Protein 4XT6 (pdb70)

Sequence (237 aa):
PLRLLSSVHYLTGELPQLYDYPDDGTWLRANFISSSLDGGATVTSGAMAGPGDRFVFNLLRELADVIVVGVGTVRVRMGVVQRQHRQARGQSEVPQLAIVTRSGRLDRDMAVFTRTEMAPLVLTTTAVADDTRQRLAGLAEVIACSGDDPGTVDEAVLVSQLAARGLRRILTEGGPTLLGTFVERRDVLDELCLTIAPYVVGGLARRIVTGPGQVLTRMRCAHVLTDDSGYLYTRYVKT

Radius of gyration: 18.13 Å; Cα contacts (8 Å, |Δi|>4): 454; chains: 1; bounding box: 51×46×39 Å

Organism: Mycobacterium tuberculosis (strain ATCC 25618 / H37Rv) (NCBI:txid83332)

Foldseek 3Di:
DDDDDDDDDDQDVNVCVLVDDDPDFFAEEEEAEAEPVFFRDCVNVVLDDPVNVVVVLSLQLRFQEEEEEVVVQCWDDDPVSQVVQVVVPHHSGHAYEYEDLQLPDACPGPVQPPDPDAHEYEYFQVCQVVSCVRCPPRYHYHHQDDPDRNGHDVVSVQVVCVVVVRRGYYYHDQQAVVQVCVLVVVHFKYWYKHGHDDDDDPGDGSHDDDGDDDWDWAWSDWDADPRGITTTMTGGD

Structure (mmCIF, N/CA/C/O backbone):
data_4XT6
#
_entry.id   4XT6
#
_cell.length_a   70.428
_cell.length_b   96.016
_cell.length_c   76.107
_cell.angle_alpha   90.000
_cell.angle_beta   90.000
_cell.angle_gamma   90.000
#
_symmetry.space_group_name_H-M   'C 2 2 21'
#
loop_
_entity.id
_entity.type
_entity.pdbx_description
1 polymer Rv2671
2 non-polymer 'NADP NICOTINAMIDE-ADENINE-DINUCLEOTIDE PHOSPHATE'
3 non-polymer (6S)-2-amino-6-methyl-5,6,7,8-tetrahydropteridin-4(3H)-one
4 water water
#
loop_
_atom_site.group_PDB
_atom_site.id
_atom_site.type_symbol
_atom_site.label_atom_id
_atom_site.label_alt_id
_atom_site.label_comp_id
_atom_site.label_asym_id
_atom_site.label_entity_id
_atom_site.label_seq_id
_atom_site.pdbx_PDB_ins_code
_atom_site.Cartn_x
_atom_site.Cartn_y
_atom_site.Cartn_z
_atom_site.occupancy
_atom_site.B_iso_or_equiv
_atom_site.auth_seq_id
_atom_site.auth_comp_id
_atom_site.auth_asym_id
_atom_site.auth_atom_id
_atom_site.pdbx_PDB_model_num
ATOM 1 N N . PRO A 1 13 ? 49.242 45.913 12.151 1.00 43.87 13 PRO A N 1
ATOM 2 C CA . PRO A 1 13 ? 48.505 44.844 11.469 1.00 49.08 13 PRO A CA 1
ATOM 3 C C . PRO A 1 13 ? 47.339 44.345 12.329 1.00 38.15 13 PRO A C 1
ATOM 4 O O . PRO A 1 13 ? 46.432 43.671 11.840 1.00 36.39 13 PRO A O 1
ATOM 8 N N . LEU A 1 14 ? 47.364 44.682 13.611 1.00 39.28 14 LEU A N 1
ATOM 9 C CA . LEU A 1 14 ? 46.291 44.265 14.506 1.00 31.87 14 LEU A CA 1
ATOM 10 C C . LEU A 1 14 ? 45.555 45.491 15.012 1.00 29.79 14 LEU A C 1
ATOM 11 O O . LEU A 1 14 ? 46.153 46.555 15.181 1.00 32.89 14 LEU A O 1
ATOM 16 N N . ARG A 1 15 ? 44.257 45.338 15.258 1.00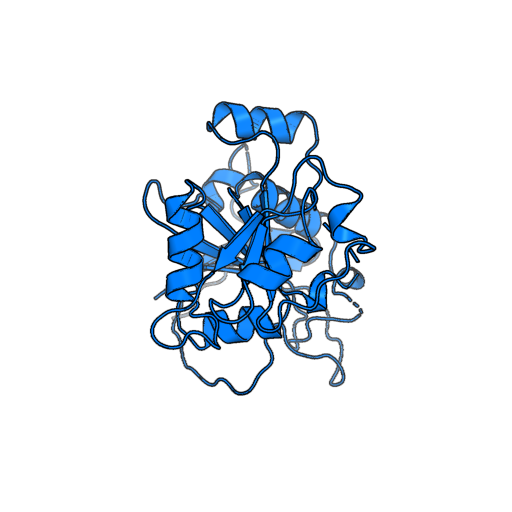 27.21 15 ARG A N 1
ATOM 17 C CA . ARG A 1 15 ? 43.452 46.403 15.821 1.00 29.58 15 ARG A CA 1
ATOM 18 C C . ARG A 1 15 ? 42.679 45.881 17.013 1.00 27.90 15 ARG A C 1
ATOM 19 O O . ARG A 1 15 ? 42.249 44.724 17.029 1.00 22.93 15 ARG A O 1
ATOM 27 N N . LEU A 1 16 ? 42.527 46.736 18.010 1.00 30.27 16 LEU A N 1
ATOM 28 C CA . LEU A 1 16 ? 41.778 46.403 19.212 1.00 28.03 16 LEU A CA 1
ATOM 29 C C . LEU A 1 16 ? 40.294 46.610 18.958 1.00 28.09 16 LEU A C 1
ATOM 30 O O . LEU A 1 16 ? 39.896 47.665 18.471 1.00 32.45 16 LEU A O 1
ATOM 35 N N . LEU A 1 17 ? 39.473 45.605 19.265 1.00 27.04 17 LEU A N 1
ATOM 36 C CA . LEU A 1 17 ? 38.025 45.781 19.234 1.00 27.40 17 LEU A CA 1
ATOM 37 C C . LEU A 1 17 ? 37.574 46.297 20.584 1.00 30.56 17 LEU A C 1
ATOM 38 O O . LEU A 1 17 ? 38.083 45.865 21.618 1.00 30.28 17 LEU A O 1
ATOM 43 N N . SER A 1 18 ? 36.616 47.214 20.591 1.00 27.01 18 SER A N 1
ATOM 44 C CA . SER A 1 18 ? 35.963 47.568 21.843 1.00 30.00 18 SER A CA 1
ATOM 45 C C . SER A 1 18 ? 34.528 48.003 21.601 1.00 33.54 18 SER A C 1
ATOM 46 O O . SER A 1 18 ? 34.118 48.177 20.450 1.00 27.67 18 SER A O 1
ATOM 49 N N . SER A 1 19 ? 33.771 48.145 22.688 1.00 35.70 19 SER A N 1
ATOM 50 C CA . SER A 1 19 ? 32.377 48.594 22.630 1.00 40.41 19 SER A CA 1
ATOM 51 C C . SER A 1 19 ? 32.275 50.022 22.115 1.00 46.61 19 SER A C 1
ATOM 52 O O . SER A 1 19 ? 32.897 50.936 22.658 1.00 50.18 19 SER A O 1
ATOM 55 N N . VAL A 1 20 ? 31.486 50.217 21.066 1.00 46.06 20 VAL A N 1
ATOM 56 C CA . VAL A 1 20 ? 31.419 51.519 20.413 1.00 47.83 20 VAL A CA 1
ATOM 57 C C . VAL A 1 20 ? 30.005 52.039 20.256 1.00 46.71 20 VAL A C 1
ATOM 58 O O . VAL A 1 20 ? 29.796 53.235 20.047 1.00 45.26 20 VAL A O 1
ATOM 62 N N . HIS A 1 21 ? 29.033 51.140 20.330 1.00 43.60 21 HIS A N 1
ATOM 63 C CA . HIS A 1 21 ? 27.654 51.535 20.108 1.00 38.19 21 HIS A CA 1
ATOM 64 C C . HIS A 1 21 ? 26.716 50.640 20.874 1.00 41.90 21 HIS A C 1
ATOM 65 O O . HIS A 1 21 ? 26.673 49.429 20.641 1.00 37.73 21 HIS A O 1
ATOM 72 N N . TYR A 1 22 ? 25.972 51.243 21.795 1.00 34.42 22 TYR A N 1
ATOM 73 C CA . TYR A 1 22 ? 24.885 50.546 22.469 1.00 40.51 22 TYR A CA 1
ATOM 74 C C . TYR A 1 22 ? 23.774 50.307 21.465 1.00 46.13 22 TYR A C 1
ATOM 75 O O . TYR A 1 22 ? 23.283 51.249 20.836 1.00 48.65 22 TYR A O 1
ATOM 84 N N . LEU A 1 23 ? 23.374 49.051 21.303 1.00 43.16 23 LEU A N 1
ATOM 85 C CA . LEU A 1 23 ? 22.420 48.737 20.252 1.00 40.99 23 LEU A CA 1
ATOM 86 C C . LEU A 1 23 ? 21.051 49.333 20.544 1.00 52.72 23 LEU A C 1
ATOM 87 O O . LEU A 1 23 ? 20.225 48.756 21.259 1.00 46.67 23 LEU A O 1
ATOM 92 N N . THR A 1 24 ? 20.899 50.543 20.007 1.00 50.81 24 THR A N 1
ATOM 93 C CA . THR A 1 24 ? 19.669 51.325 19.947 1.00 60.06 24 THR A CA 1
ATOM 94 C C . THR A 1 24 ? 18.386 50.495 19.996 1.00 56.37 24 THR A C 1
ATOM 95 O O . THR A 1 24 ? 17.551 50.573 19.097 1.00 50.83 24 THR A O 1
ATOM 99 N N . GLY A 1 26 ? 15.397 47.857 17.967 1.00 42.63 26 GLY A N 1
ATOM 100 C CA . GLY A 1 26 ? 15.426 48.678 16.768 1.00 44.22 26 GLY A CA 1
ATOM 101 C C . GLY A 1 26 ? 16.540 48.323 15.798 1.00 48.11 26 GLY A C 1
ATOM 102 O O . GLY A 1 26 ? 16.288 48.065 14.617 1.00 46.52 26 GLY A O 1
ATOM 103 N N . GLU A 1 27 ? 17.773 48.293 16.300 1.00 44.87 27 GLU A N 1
ATOM 104 C CA . GLU A 1 27 ? 18.952 48.122 15.452 1.00 41.11 27 GLU A CA 1
ATOM 105 C C . GLU A 1 27 ? 19.419 46.670 15.286 1.00 37.80 27 GLU A C 1
ATOM 106 O O . GLU A 1 27 ? 20.043 46.336 14.281 1.00 34.88 27 GLU A O 1
ATOM 108 N N . LEU A 1 28 ? 19.126 45.815 16.262 1.00 36.30 28 LEU A N 1
ATOM 109 C CA . LEU A 1 28 ? 19.548 44.405 16.194 1.00 38.31 28 LEU A CA 1
ATOM 110 C C . LEU A 1 28 ? 19.044 43.615 14.952 1.00 32.81 28 LEU A C 1
ATOM 111 O O . LEU A 1 28 ? 19.846 42.954 14.234 1.00 32.31 28 LEU A O 1
ATOM 116 N N . PRO A 1 29 ? 17.720 43.676 14.678 1.00 32.71 29 PRO A N 1
ATOM 117 C CA . PRO A 1 29 ? 17.233 42.953 13.498 1.00 32.50 29 PRO A CA 1
ATOM 118 C C . PRO A 1 29 ? 17.956 43.366 12.229 1.00 32.89 29 PRO A C 1
ATOM 119 O O . PRO A 1 29 ? 18.146 42.524 11.353 1.00 33.29 29 PRO A O 1
ATOM 123 N N . GLN A 1 30 ? 18.375 44.627 12.132 1.00 30.95 30 GLN A N 1
ATOM 124 C CA . GLN A 1 30 ? 19.126 45.072 10.961 1.00 31.12 30 GLN A CA 1
ATOM 125 C C . GLN A 1 30 ? 20.488 44.388 10.885 1.00 31.02 30 GLN A C 1
ATOM 126 O O . GLN A 1 30 ? 20.982 44.070 9.806 1.00 31.22 30 GLN A O 1
ATOM 132 N N . LEU A 1 31 ? 21.105 44.165 12.038 1.00 26.78 31 LEU A N 1
ATOM 133 C CA . LEU A 1 31 ? 22.397 43.489 12.054 1.00 23.51 31 LEU A CA 1
ATOM 134 C C . LEU A 1 31 ? 22.213 42.044 11.642 1.00 24.58 31 LEU A C 1
ATOM 135 O O . LEU A 1 31 ? 23.159 41.399 11.168 1.00 27.58 31 LEU A O 1
ATOM 140 N N . TYR A 1 32 ? 21.010 41.512 11.842 1.00 21.68 32 TYR A N 1
ATOM 141 C CA . TYR A 1 32 ? 20.783 40.124 11.418 1.00 19.10 32 TYR A CA 1
ATOM 142 C C . TYR A 1 32 ? 19.834 39.957 10.230 1.00 26.56 32 TYR A C 1
ATOM 143 O O . TYR A 1 32 ? 19.172 38.926 10.097 1.00 22.57 32 TYR A O 1
ATOM 152 N N . ASP A 1 33 ? 19.784 40.958 9.361 1.00 26.63 33 ASP A N 1
ATOM 153 C CA . ASP A 1 33 ? 18.872 40.915 8.221 1.00 34.12 33 ASP A CA 1
ATOM 154 C C . ASP A 1 33 ? 19.195 39.797 7.238 1.00 29.25 33 ASP A C 1
ATOM 155 O O . ASP A 1 33 ? 20.354 39.493 6.979 1.00 28.25 33 ASP A O 1
ATOM 160 N N . TYR A 1 34 ? 18.148 39.189 6.692 1.00 29.71 34 TYR A N 1
ATOM 161 C CA . TYR A 1 34 ? 18.293 38.256 5.592 1.00 24.31 34 TYR A CA 1
ATOM 162 C C . TYR A 1 34 ? 18.383 39.081 4.308 1.00 34.65 34 TYR A C 1
ATOM 163 O O . TYR A 1 34 ? 17.915 40.219 4.271 1.00 31.62 34 TYR A O 1
ATOM 172 N N . PRO A 1 35 ? 18.977 38.511 3.250 1.00 33.97 35 PRO A N 1
ATOM 173 C CA . PRO A 1 35 ? 19.012 39.225 1.967 1.00 35.66 35 PRO A CA 1
ATOM 174 C C . PRO A 1 35 ? 17.606 39.481 1.436 1.00 35.90 35 PRO A C 1
ATOM 175 O O . PRO A 1 35 ? 16.687 38.720 1.753 1.00 38.84 35 PRO A O 1
ATOM 179 N N . ASP A 1 36 ? 17.436 40.542 0.650 1.00 42.02 36 ASP A N 1
ATOM 180 C CA . ASP A 1 36 ? 16.104 40.942 0.198 1.00 44.72 36 ASP A CA 1
ATOM 181 C C . ASP A 1 36 ? 15.463 39.937 -0.751 1.00 44.97 36 ASP A C 1
ATOM 182 O O . ASP A 1 36 ? 14.241 39.836 -0.813 1.00 51.92 36 ASP A O 1
ATOM 187 N N . ASP A 1 37 ? 16.281 39.200 -1.493 1.00 46.12 37 ASP A N 1
ATOM 188 C CA . ASP A 1 37 ? 15.764 38.113 -2.318 1.00 51.16 37 ASP A CA 1
ATOM 189 C C . ASP A 1 37 ? 16.699 36.903 -2.345 1.00 44.42 37 ASP A C 1
ATOM 190 O O . ASP A 1 37 ? 17.884 37.003 -2.006 1.00 42.69 37 ASP A O 1
ATOM 195 N N . GLY A 1 38 ? 16.151 35.758 -2.737 1.00 41.13 38 GLY A N 1
ATOM 196 C CA . GLY A 1 38 ? 16.930 34.539 -2.849 1.00 37.73 38 GLY A CA 1
ATOM 197 C C . GLY A 1 38 ? 16.903 33.718 -1.576 1.00 34.34 38 GLY A C 1
ATOM 198 O O . GLY A 1 38 ? 16.496 34.203 -0.527 1.00 31.92 38 GLY A O 1
ATOM 199 N N . THR A 1 39 ? 17.343 32.471 -1.665 1.00 33.13 39 THR A N 1
ATOM 200 C CA . THR A 1 39 ? 17.367 31.609 -0.496 1.00 26.85 39 THR A CA 1
ATOM 201 C C . THR A 1 39 ? 18.575 31.935 0.350 1.00 24.98 39 THR A C 1
ATOM 202 O O . THR A 1 39 ? 19.614 32.344 -0.163 1.00 24.83 39 THR A O 1
ATOM 206 N N . TRP A 1 40 ? 18.444 31.742 1.653 1.00 21.82 40 TRP A N 1
ATOM 207 C CA . TRP A 1 40 ? 19.562 32.038 2.540 1.00 18.70 40 TRP A CA 1
ATOM 208 C C . TRP A 1 40 ? 19.454 31.097 3.720 1.00 22.91 40 TRP A C 1
ATOM 209 O O . TRP A 1 40 ? 18.425 31.090 4.401 1.00 21.24 40 TRP A O 1
ATOM 220 N N . LEU A 1 41 ? 20.492 30.289 3.936 1.00 20.91 41 LEU A N 1
ATOM 221 C CA . LEU A 1 41 ? 20.513 29.318 5.028 1.00 18.28 41 LEU A CA 1
ATOM 222 C C . LEU A 1 41 ? 21.450 29.819 6.116 1.00 18.01 41 LEU A C 1
ATOM 223 O O . LEU A 1 41 ? 22.656 29.864 5.915 1.00 17.13 41 LEU A O 1
ATOM 228 N N . ARG A 1 42 ? 20.874 30.197 7.253 1.00 20.61 42 ARG A N 1
ATOM 229 C CA . ARG A 1 42 ? 21.633 30.684 8.408 1.00 16.50 42 ARG A CA 1
ATOM 230 C C . ARG A 1 42 ? 21.613 29.623 9.504 1.00 18.75 42 ARG A C 1
ATOM 231 O O . ARG A 1 42 ? 20.582 28.999 9.770 1.00 17.13 42 ARG A O 1
ATOM 239 N N . ALA A 1 43 ? 22.749 29.432 10.161 1.00 15.01 43 ALA A N 1
ATOM 240 C CA . ALA A 1 43 ? 22.815 28.531 11.303 1.00 18.00 43 ALA A CA 1
ATOM 241 C C . ALA A 1 43 ? 23.018 29.388 12.534 1.00 16.51 43 ALA A C 1
ATOM 242 O O . ALA A 1 43 ? 23.667 30.432 12.451 1.00 15.74 43 ALA A O 1
ATOM 244 N N . ASN A 1 44 ? 22.460 28.952 13.660 1.00 15.92 44 ASN A N 1
ATOM 245 C CA . ASN A 1 44 ? 22.723 29.605 14.936 1.00 17.08 44 ASN A CA 1
ATOM 246 C C . ASN A 1 44 ? 23.126 28.559 15.956 1.00 20.92 44 ASN A C 1
ATOM 247 O O . ASN A 1 44 ? 22.364 27.633 16.238 1.00 20.37 44 ASN A O 1
ATOM 252 N N . PHE A 1 45 ? 24.339 28.689 16.486 1.00 16.98 45 PHE A N 1
ATOM 253 C CA . PHE A 1 45 ? 24.861 27.727 17.458 1.00 17.16 45 PHE A CA 1
ATOM 254 C C . PHE A 1 45 ? 25.584 28.439 18.583 1.00 17.58 45 PHE A C 1
ATOM 255 O O . PHE A 1 45 ? 25.887 29.626 18.472 1.00 16.51 45 PHE A O 1
ATOM 263 N N . ILE A 1 46 ? 25.866 27.705 19.656 1.00 15.48 46 ILE A N 1
ATOM 264 C CA . ILE A 1 46 ? 26.646 28.267 20.751 1.00 11.99 46 ILE A CA 1
ATOM 265 C C . ILE A 1 46 ? 27.740 27.272 21.090 1.00 16.32 46 ILE A C 1
ATOM 266 O O . ILE A 1 46 ? 27.548 26.056 20.992 1.00 15.85 46 ILE A O 1
ATOM 271 N N . SER A 1 47 ? 28.910 27.762 21.470 1.00 16.05 47 SER A N 1
ATOM 272 C CA A SER A 1 47 ? 29.950 26.837 21.875 0.55 16.46 47 SER A CA 1
ATOM 273 C CA B SER A 1 47 ? 30.030 26.887 21.773 0.45 16.51 47 SER A CA 1
ATOM 274 C C . SER A 1 47 ? 30.835 27.475 22.919 1.00 16.91 47 SER A C 1
ATOM 275 O O . SER A 1 47 ? 30.803 28.687 23.134 1.00 15.76 47 SER A O 1
ATOM 280 N N . SER A 1 48 ? 31.589 26.631 23.610 1.00 16.55 48 SER A N 1
ATOM 281 C CA . SER A 1 48 ? 32.492 27.129 24.624 1.00 15.82 48 SER A CA 1
ATOM 282 C C . SER A 1 48 ? 33.739 27.635 23.935 1.00 17.12 48 SER A C 1
ATOM 283 O O . SER A 1 48 ? 33.912 27.446 22.730 1.00 16.03 48 SER A O 1
ATOM 286 N N . LEU A 1 49 ? 34.623 28.249 24.709 1.00 14.51 49 LEU A N 1
ATOM 287 C CA . LEU A 1 49 ? 35.908 28.704 24.176 1.00 14.68 49 LEU A CA 1
ATOM 288 C C . LEU A 1 49 ? 36.716 27.540 23.643 1.00 16.27 49 LEU A C 1
ATOM 289 O O . LEU A 1 49 ? 37.401 27.662 22.615 1.00 20.14 49 LEU A O 1
ATOM 294 N N . ASP A 1 50 ? 36.641 26.402 24.329 1.00 14.59 50 ASP A N 1
ATOM 295 C CA . ASP A 1 50 ? 37.360 25.220 23.869 1.00 14.80 50 ASP A CA 1
ATOM 296 C C . ASP A 1 50 ? 36.562 24.345 22.900 1.00 19.93 50 ASP A C 1
ATOM 297 O O . ASP A 1 50 ? 36.870 23.168 22.687 1.00 17.53 50 ASP A O 1
ATOM 302 N N . GLY A 1 51 ? 35.563 24.954 22.271 1.00 16.52 51 GLY A N 1
ATOM 303 C CA . GLY A 1 51 ? 34.889 24.327 21.146 1.00 15.01 51 GLY A CA 1
ATOM 304 C C . GLY A 1 51 ? 33.842 23.272 21.480 1.00 18.66 51 GLY A C 1
ATOM 305 O O . GLY A 1 51 ? 33.446 22.505 20.607 1.00 17.91 51 GLY A O 1
ATOM 306 N N . GLY A 1 52 ? 33.377 23.241 22.720 1.00 16.61 52 GLY A N 1
ATOM 307 C CA . GLY A 1 52 ? 32.365 22.272 23.114 1.00 19.08 52 GLY A CA 1
ATOM 308 C C . GLY A 1 52 ? 30.965 22.840 22.964 1.00 18.16 52 GLY A C 1
ATOM 309 O O . GLY A 1 52 ? 30.709 23.988 23.335 1.00 17.93 52 GLY A O 1
ATOM 310 N N . ALA A 1 53 ? 30.057 22.027 22.431 1.00 19.65 53 ALA A N 1
ATOM 311 C CA . ALA A 1 53 ? 28.707 22.478 22.104 1.00 19.29 53 ALA A CA 1
ATOM 312 C C . ALA A 1 53 ? 27.706 22.161 23.187 1.00 29.00 53 ALA A C 1
ATOM 313 O O . ALA A 1 53 ? 26.606 22.723 23.198 1.00 30.06 53 ALA A O 1
ATOM 315 N N . THR A 1 54 ? 28.054 21.230 24.064 1.00 22.00 54 THR A N 1
ATOM 316 C CA . THR A 1 54 ? 27.086 20.771 25.057 1.00 35.95 54 THR A CA 1
ATOM 317 C C . THR A 1 54 ? 27.661 20.732 26.456 1.00 35.63 54 THR A C 1
ATOM 318 O O . THR A 1 54 ? 28.884 20.651 26.650 1.00 32.82 54 THR A O 1
ATOM 322 N N . VAL A 1 55 ? 26.754 20.796 27.427 1.00 34.79 55 VAL A N 1
ATOM 323 C CA . VAL A 1 55 ? 27.080 20.644 28.831 1.00 42.39 55 VAL A CA 1
ATOM 324 C C . VAL A 1 55 ? 26.050 19.712 29.469 1.00 48.70 55 VAL A C 1
ATOM 325 O O . VAL A 1 55 ? 26.012 18.517 29.167 1.00 48.39 55 VAL A O 1
ATOM 329 N N . THR A 1 58 ? 22.860 19.159 26.363 1.00 46.75 58 THR A N 1
ATOM 330 C CA . THR A 1 58 ? 22.340 20.411 25.814 1.00 48.72 58 THR A CA 1
ATOM 331 C C . THR A 1 58 ? 23.321 21.568 25.979 1.00 43.73 58 THR A C 1
ATOM 332 O O . THR A 1 58 ? 24.311 21.463 26.701 1.00 40.30 58 THR A O 1
ATOM 336 N N . SER A 1 59 ? 23.025 22.677 25.311 1.00 53.28 59 SER A N 1
ATOM 337 C CA . SER A 1 59 ? 23.896 23.845 25.319 1.00 48.81 59 SER A CA 1
ATOM 338 C C . SER A 1 59 ? 23.394 24.945 26.258 1.00 51.88 59 SER A C 1
ATOM 339 O O . SER A 1 59 ? 24.113 25.919 26.530 1.00 40.73 59 SER A O 1
ATOM 342 N N . GLY A 1 60 ? 22.163 24.769 26.748 1.00 42.39 60 GLY A N 1
ATOM 343 C CA . GLY A 1 60 ? 21.478 25.750 27.577 1.00 40.36 60 GLY A CA 1
ATOM 344 C C . GLY A 1 60 ? 22.243 26.274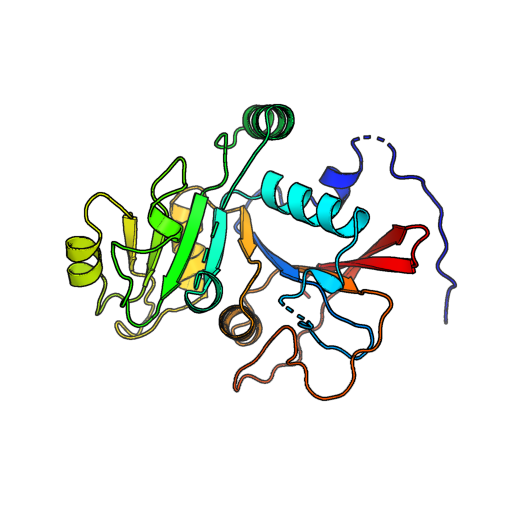 28.781 1.00 34.84 60 GLY A C 1
ATOM 345 O O . GLY A 1 60 ? 22.147 27.457 29.115 1.00 31.15 60 GLY A O 1
ATOM 346 N N . ALA A 1 61 ? 23.002 25.398 29.435 1.00 32.74 61 ALA A N 1
ATOM 347 C CA . ALA A 1 61 ? 23.807 25.787 30.588 1.00 32.18 61 ALA A CA 1
ATOM 348 C C . ALA A 1 61 ? 24.772 26.930 30.271 1.00 29.78 61 ALA A C 1
ATOM 349 O O . ALA A 1 61 ? 25.118 27.724 31.148 1.00 32.72 61 ALA A O 1
ATOM 351 N N . MET A 1 62 ? 25.209 27.014 29.018 1.00 29.30 62 MET A N 1
ATOM 352 C CA . MET A 1 62 ? 26.148 28.071 28.627 1.00 24.44 62 MET A CA 1
ATOM 353 C C . MET A 1 62 ? 25.427 29.334 28.154 1.00 26.84 62 MET A C 1
ATOM 354 O O . MET A 1 62 ? 26.053 30.373 27.953 1.00 28.61 62 MET A O 1
ATOM 359 N N . ALA A 1 63 ? 24.117 29.243 27.968 1.00 25.99 63 ALA A N 1
ATOM 360 C CA . ALA A 1 63 ? 23.355 30.343 27.379 1.00 27.43 63 ALA A CA 1
ATOM 361 C C . ALA A 1 63 ? 22.742 31.252 28.432 1.00 32.37 63 ALA A C 1
ATOM 362 O O . ALA A 1 63 ? 21.867 30.825 29.188 1.00 37.26 63 ALA A O 1
ATOM 364 N N . GLY A 1 64 ? 23.178 32.506 28.459 1.00 22.90 64 GLY A N 1
ATOM 365 C CA . GLY A 1 64 ? 22.579 33.500 29.338 1.00 24.97 64 GLY A CA 1
ATOM 366 C C . GLY A 1 64 ? 21.490 34.303 28.646 1.00 27.24 64 GLY A C 1
ATOM 367 O O . GLY A 1 64 ? 21.046 33.945 27.546 1.00 23.14 64 GLY A O 1
ATOM 368 N N . PRO A 1 65 ? 21.036 35.391 29.295 1.00 25.08 65 PRO A N 1
ATOM 369 C CA . PRO A 1 65 ? 19.967 36.250 28.770 1.00 25.68 65 PRO A CA 1
ATOM 370 C C . PRO A 1 65 ? 20.290 36.865 27.407 1.00 23.73 65 PRO A C 1
ATOM 371 O O . PRO A 1 65 ? 19.389 36.940 26.548 1.00 23.99 65 PRO A O 1
ATOM 375 N N . GLY A 1 66 ? 21.535 37.300 27.203 1.00 22.95 66 GLY A N 1
ATOM 376 C CA . GLY A 1 66 ? 21.913 37.880 25.914 1.00 25.41 66 GLY A CA 1
ATOM 377 C C . GLY A 1 66 ? 21.750 36.905 24.760 1.00 19.90 66 GLY A C 1
ATOM 378 O O . GLY A 1 66 ? 21.207 37.239 23.670 1.00 21.22 66 GLY A O 1
ATOM 379 N N . ASP A 1 67 ? 22.221 35.680 24.989 1.00 18.90 67 ASP A N 1
ATOM 380 C CA . ASP A 1 67 ? 22.133 34.663 23.952 1.00 20.82 67 ASP A CA 1
ATOM 381 C C . ASP A 1 67 ? 20.695 34.273 23.710 1.00 19.43 67 ASP A C 1
ATOM 382 O O . ASP A 1 67 ? 20.307 34.027 22.574 1.00 20.20 67 ASP A O 1
ATOM 387 N N . ARG A 1 68 ? 19.890 34.213 24.766 1.00 18.00 68 ARG A N 1
ATOM 388 C CA . ARG A 1 68 ? 18.461 33.923 24.581 1.00 19.32 68 ARG A CA 1
ATOM 389 C C . ARG A 1 68 ? 17.811 34.999 23.732 1.00 20.48 68 ARG A C 1
ATOM 390 O O . ARG A 1 68 ? 16.943 34.720 22.882 1.00 22.46 68 ARG A O 1
ATOM 398 N N . PHE A 1 69 ? 18.236 36.235 23.945 1.00 19.60 69 PHE A N 1
ATOM 399 C CA . PHE A 1 69 ? 17.681 37.348 23.173 1.00 22.90 69 PHE A CA 1
ATOM 400 C C . PHE A 1 69 ? 18.004 37.230 21.679 1.00 21.87 69 PHE A C 1
ATOM 401 O O . PHE A 1 69 ? 17.115 37.361 20.785 1.00 19.69 69 PHE A O 1
ATOM 409 N N . VAL A 1 70 ? 19.276 36.978 21.394 1.00 16.55 70 VAL A N 1
ATOM 410 C CA . VAL A 1 70 ? 19.653 36.760 19.991 1.00 20.25 70 VAL A CA 1
ATOM 411 C C . VAL A 1 70 ? 18.944 35.540 19.363 1.00 17.98 70 VAL A C 1
ATOM 412 O O . VAL A 1 70 ? 18.445 35.603 18.237 1.00 17.11 70 VAL A O 1
ATOM 416 N N . PHE A 1 71 ? 18.896 34.442 20.110 1.00 16.67 71 PHE A N 1
ATOM 417 C CA . PHE A 1 71 ? 18.281 33.192 19.669 1.00 20.38 71 PHE A CA 1
ATOM 418 C C . PHE A 1 71 ? 16.816 33.442 19.253 1.00 19.57 71 PHE A C 1
ATOM 419 O O . PHE A 1 71 ? 16.347 33.052 18.149 1.00 17.91 71 PHE A O 1
ATOM 427 N N . ASN A 1 72 ? 16.094 34.125 20.133 1.00 20.15 72 ASN A N 1
ATOM 428 C CA . ASN A 1 72 ? 14.682 34.421 19.856 1.00 20.62 72 ASN A CA 1
ATOM 429 C C . ASN A 1 72 ? 14.519 35.374 18.683 1.00 19.34 72 ASN A C 1
ATOM 430 O O . ASN A 1 72 ? 13.593 35.226 17.872 1.00 19.40 72 ASN A O 1
ATOM 435 N N . LEU A 1 73 ? 15.421 36.345 18.568 1.00 18.39 73 LEU A N 1
ATOM 436 C CA . LEU A 1 73 ? 15.379 37.244 17.413 1.00 19.06 73 LEU A CA 1
ATOM 437 C C . LEU A 1 73 ? 15.561 36.491 16.092 1.00 18.60 73 LEU A C 1
ATOM 438 O O . LEU A 1 73 ? 14.825 36.717 15.116 1.00 19.34 73 LEU A O 1
ATOM 443 N N . LEU A 1 74 ? 16.533 35.586 16.054 1.00 14.75 74 LEU A N 1
ATOM 444 C CA . LEU A 1 74 ? 16.791 34.842 14.819 1.00 15.04 74 LEU A CA 1
ATOM 445 C C . LEU A 1 74 ? 15.593 33.965 14.479 1.00 18.87 74 LEU A C 1
ATOM 446 O O . LEU A 1 74 ? 15.247 33.814 13.300 1.00 17.04 74 LEU A O 1
ATOM 451 N N . ARG A 1 75 ? 14.941 33.401 15.495 1.00 18.03 75 ARG A N 1
ATOM 452 C CA . ARG A 1 75 ? 13.709 32.660 15.192 1.00 18.05 75 ARG A CA 1
ATOM 453 C C . ARG A 1 75 ? 12.634 33.577 14.627 1.00 19.35 75 ARG A C 1
ATOM 454 O O . ARG A 1 75 ? 11.909 33.216 13.701 1.00 18.59 75 ARG A O 1
ATOM 462 N N . GLU A 1 76 ? 12.530 34.768 15.195 1.00 20.74 76 GLU A N 1
ATOM 463 C CA . GLU A 1 76 ? 11.531 35.739 14.751 1.00 23.76 76 GLU A CA 1
ATOM 464 C C . GLU A 1 76 ? 11.730 36.159 13.298 1.00 24.89 76 GLU A C 1
ATOM 465 O O . GLU A 1 76 ? 10.755 36.413 12.570 1.00 24.18 76 GLU A O 1
ATOM 471 N N . LEU A 1 77 ? 12.988 36.236 12.870 1.00 19.80 77 LEU A N 1
ATOM 472 C CA . LEU A 1 77 ? 13.282 36.638 11.498 1.00 22.33 77 LEU A CA 1
ATOM 473 C C . LEU A 1 77 ? 13.090 35.531 10.449 1.00 18.41 77 LEU A C 1
ATOM 474 O O . LEU A 1 77 ? 13.008 35.822 9.262 1.00 20.67 77 LEU A O 1
ATOM 479 N N . ALA A 1 78 ? 13.030 34.270 10.874 1.00 20.67 78 ALA A N 1
ATOM 480 C CA . ALA A 1 78 ? 13.082 33.152 9.924 1.00 22.52 78 ALA A CA 1
ATOM 481 C C . ALA A 1 78 ? 11.727 32.821 9.307 1.00 21.15 78 ALA A C 1
ATOM 482 O O . ALA A 1 78 ? 10.687 32.968 9.962 1.00 19.82 78 ALA A O 1
ATOM 484 N N . ASP A 1 79 ? 11.737 32.365 8.054 1.00 20.62 79 ASP A N 1
ATOM 485 C CA . ASP A 1 79 ? 10.522 31.795 7.460 1.00 22.03 79 ASP A CA 1
ATOM 486 C C . ASP A 1 79 ? 10.271 30.374 7.969 1.00 20.22 79 ASP A C 1
ATOM 487 O O . ASP A 1 79 ? 9.127 29.964 8.199 1.00 21.81 79 ASP A O 1
ATOM 492 N N . VAL A 1 80 ? 11.353 29.625 8.143 1.00 19.43 80 VAL A N 1
ATOM 493 C CA . VAL A 1 80 ? 11.272 28.229 8.520 1.00 15.37 80 VAL A CA 1
ATOM 494 C C . VAL A 1 80 ? 12.521 27.896 9.335 1.00 16.28 80 VAL A C 1
ATOM 495 O O . VAL A 1 80 ? 13.606 28.430 9.076 1.00 15.92 80 VAL A O 1
ATOM 499 N N . ILE A 1 81 ? 12.340 27.028 10.320 1.00 17.84 81 ILE A N 1
ATOM 500 C CA . ILE A 1 81 ? 13.424 26.529 11.159 1.00 15.72 81 ILE A CA 1
ATOM 501 C C . ILE A 1 81 ? 13.587 25.054 10.831 1.00 15.71 81 ILE A C 1
ATOM 502 O O . ILE A 1 81 ? 12.663 24.277 10.985 1.00 18.00 81 ILE A O 1
ATOM 507 N N . VAL A 1 82 ? 14.774 24.681 10.359 1.00 14.39 82 VAL A N 1
ATOM 508 C CA . VAL A 1 82 ? 15.065 23.330 9.932 1.00 15.21 82 VAL A CA 1
ATOM 509 C C . VAL A 1 82 ? 15.903 22.627 10.998 1.00 21.45 82 VAL A C 1
ATOM 510 O O . VAL A 1 82 ? 16.929 23.144 11.427 1.00 19.94 82 VAL A O 1
ATOM 514 N N . VAL A 1 83 ? 15.442 21.452 11.416 1.00 19.10 83 VAL A N 1
ATOM 515 C CA . VAL A 1 83 ? 16.046 20.712 12.520 1.00 23.46 83 VAL A CA 1
ATOM 516 C C . VAL A 1 83 ? 16.175 19.237 12.145 1.00 23.70 83 VAL A C 1
ATOM 517 O O . VAL A 1 83 ? 15.316 18.686 11.455 1.00 19.40 83 VAL A O 1
ATOM 521 N N . GLY A 1 84 ? 17.274 18.607 12.545 1.00 21.24 84 GLY A N 1
ATOM 522 C CA . GLY A 1 84 ? 17.466 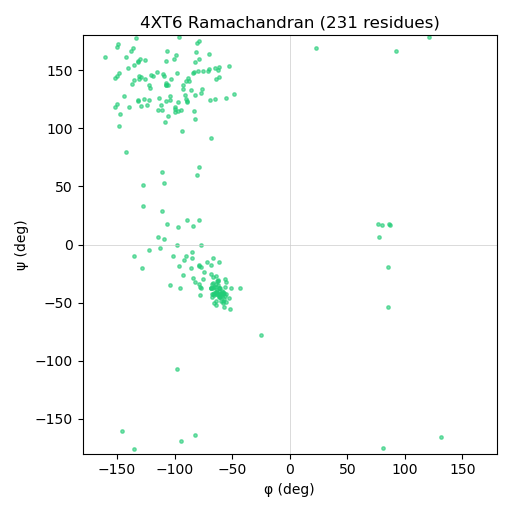17.197 12.268 1.00 23.69 84 GLY A CA 1
ATOM 523 C C . GLY A 1 84 ? 16.656 16.398 13.264 1.00 29.03 84 GLY A C 1
ATOM 524 O O . GLY A 1 84 ? 16.298 16.908 14.325 1.00 28.88 84 GLY A O 1
ATOM 525 N N . VAL A 1 85 ? 16.361 15.144 12.952 1.00 31.34 85 VAL A N 1
ATOM 526 C CA . VAL A 1 85 ? 15.432 14.419 13.817 1.00 36.08 85 VAL A CA 1
ATOM 527 C C . VAL A 1 85 ? 16.032 13.977 15.158 1.00 40.92 85 VAL A C 1
ATOM 528 O O . VAL A 1 85 ? 15.306 13.786 16.140 1.00 41.97 85 VAL A O 1
ATOM 532 N N . GLY A 1 86 ? 17.351 13.834 15.214 1.00 42.90 86 GLY A N 1
ATOM 533 C CA . GLY A 1 86 ? 18.001 13.548 16.480 1.00 39.38 86 GLY A CA 1
ATOM 534 C C . GLY A 1 86 ? 17.687 14.620 17.511 1.00 46.01 86 GLY A C 1
ATOM 535 O O . GLY A 1 86 ? 17.406 14.324 18.677 1.00 45.33 86 GLY A O 1
ATOM 536 N N . THR A 1 87 ? 17.706 15.873 17.071 1.00 38.45 87 THR A N 1
ATOM 537 C CA . THR A 1 87 ? 17.535 17.004 17.977 1.00 40.63 87 THR A CA 1
ATOM 538 C C . THR A 1 87 ? 16.086 17.235 18.399 1.00 50.26 87 THR A C 1
ATOM 539 O O . THR A 1 87 ? 15.840 17.885 19.416 1.00 52.81 87 THR A O 1
ATOM 543 N N . VAL A 1 88 ? 15.126 16.699 17.644 1.00 47.74 88 VAL A N 1
ATOM 544 C CA . VAL A 1 88 ? 13.720 16.809 18.055 1.00 46.87 88 VAL A CA 1
ATOM 545 C C . VAL A 1 88 ? 13.325 15.721 19.058 1.00 52.34 88 VAL A C 1
ATOM 546 O O . VAL A 1 88 ? 12.138 15.489 19.310 1.00 47.11 88 VAL A O 1
ATOM 550 N N . ARG A 1 89 ? 14.331 15.076 19.644 1.00 52.92 89 ARG A N 1
ATOM 551 C CA . ARG A 1 89 ? 14.103 14.020 20.627 1.00 51.52 89 ARG A CA 1
ATOM 552 C C . ARG A 1 89 ? 14.870 14.270 21.922 1.00 54.48 89 ARG A C 1
ATOM 553 O O . ARG A 1 89 ? 14.367 14.925 22.837 1.00 58.65 89 ARG A O 1
ATOM 561 N N . VAL A 1 96 ? 7.617 25.933 18.629 1.00 50.76 96 VAL A N 1
ATOM 562 C CA . VAL A 1 96 ? 8.191 27.232 18.289 1.00 52.54 96 VAL A CA 1
ATOM 563 C C . VAL A 1 96 ? 7.267 28.357 18.751 1.00 51.90 96 VAL A C 1
ATOM 564 O O . VAL A 1 96 ? 6.259 28.650 18.105 1.00 52.36 96 VAL A O 1
ATOM 568 N N . ARG A 1 97 ? 7.614 28.994 19.864 1.00 50.12 97 ARG A N 1
ATOM 569 C CA . ARG A 1 97 ? 6.749 30.019 20.437 1.00 51.15 97 ARG A CA 1
ATOM 570 C C . ARG A 1 97 ? 7.082 31.427 19.968 1.00 49.38 97 ARG A C 1
ATOM 571 O O . ARG A 1 97 ? 8.242 31.838 19.939 1.00 44.83 97 ARG A O 1
ATOM 573 N N . MET A 1 98 ? 6.047 32.165 19.594 1.00 38.59 98 MET A N 1
ATOM 574 C CA . MET A 1 98 ? 6.185 33.590 19.378 1.00 38.24 98 MET A CA 1
ATOM 575 C C . MET A 1 98 ? 5.259 34.262 20.381 1.00 46.98 98 MET A C 1
ATOM 576 O O . MET A 1 98 ? 4.206 33.713 20.724 1.00 44.42 98 MET A O 1
ATOM 581 N N . GLY A 1 99 ? 5.673 35.421 20.883 1.00 43.63 99 GLY A N 1
ATOM 582 C CA . GLY A 1 99 ? 4.826 36.223 21.746 1.00 40.90 99 GLY A CA 1
ATOM 583 C C . GLY A 1 99 ? 4.152 37.256 20.874 1.00 42.32 99 GLY A C 1
ATOM 584 O O . GLY A 1 99 ? 4.414 37.308 19.671 1.00 37.86 99 GLY A O 1
ATOM 585 N N . VAL A 1 100 ? 3.299 38.082 21.472 1.00 41.11 100 VAL A N 1
ATOM 586 C CA . VAL A 1 100 ? 2.487 39.039 20.728 1.00 39.38 100 VAL A CA 1
ATOM 587 C C . VAL A 1 100 ? 3.306 39.994 19.871 1.00 36.18 100 VAL A C 1
ATOM 588 O O . VAL A 1 100 ? 2.994 40.217 18.695 1.00 40.11 100 VAL A O 1
ATOM 592 N N . VAL A 1 101 ? 4.355 40.557 20.464 1.00 40.41 101 VAL A N 1
ATOM 593 C CA . VAL A 1 101 ? 5.201 41.516 19.762 1.00 39.88 101 VAL A CA 1
ATOM 594 C C . VAL A 1 101 ? 5.913 40.848 18.581 1.00 31.62 101 VAL A C 1
ATOM 595 O O . VAL A 1 101 ? 5.989 41.414 17.481 1.00 32.64 101 VAL A O 1
ATOM 599 N N . GLN A 1 102 ? 6.415 39.640 18.819 1.00 34.15 102 GLN A N 1
ATOM 600 C CA . GLN A 1 102 ? 7.088 38.873 17.774 1.00 33.20 102 GLN A CA 1
ATOM 601 C C . GLN A 1 102 ? 6.140 38.656 16.599 1.00 31.92 102 GLN A C 1
ATOM 602 O O . GLN A 1 102 ? 6.495 38.921 15.452 1.00 33.22 102 GLN A O 1
ATOM 608 N N . ARG A 1 103 ? 4.919 38.217 16.895 1.00 34.11 103 ARG A N 1
ATOM 609 C CA . ARG A 1 103 ? 3.900 38.020 15.865 1.00 29.57 103 ARG A CA 1
ATOM 610 C C . ARG A 1 103 ? 3.590 39.297 15.099 1.00 33.21 103 ARG A C 1
ATOM 611 O O . ARG A 1 103 ? 3.439 39.268 13.876 1.00 35.43 103 ARG A O 1
ATOM 619 N N . GLN A 1 104 ? 3.485 40.412 15.817 1.00 37.91 104 GLN A N 1
ATOM 620 C CA . GLN A 1 104 ? 3.272 41.708 15.169 1.00 39.21 104 GLN A CA 1
ATOM 621 C C . GLN A 1 104 ? 4.357 42.019 14.165 1.00 41.50 104 GLN A C 1
ATOM 622 O O . GLN A 1 104 ? 4.079 42.357 13.008 1.00 40.47 104 GLN A O 1
ATOM 628 N N . HIS A 1 105 ? 5.601 41.951 14.638 1.00 43.92 105 HIS A N 1
ATOM 629 C CA . HIS A 1 105 ? 6.744 42.248 13.788 1.00 40.42 105 HIS A CA 1
ATOM 630 C C . HIS A 1 105 ? 6.721 41.351 12.570 1.00 34.11 105 HIS A C 1
ATOM 631 O O . HIS A 1 105 ? 6.935 41.818 11.452 1.00 39.48 105 HIS A O 1
ATOM 638 N N . ARG A 1 106 ? 6.443 40.067 12.782 1.00 32.12 106 ARG A N 1
ATOM 639 C CA . ARG A 1 106 ? 6.425 39.126 11.667 1.00 32.83 106 ARG A CA 1
ATOM 640 C C . ARG A 1 106 ? 5.362 39.516 10.642 1.00 39.87 106 ARG A C 1
ATOM 641 O O . ARG A 1 106 ? 5.622 39.527 9.437 1.00 34.71 106 ARG A O 1
ATOM 649 N N . GLN A 1 107 ? 4.170 39.855 11.130 1.00 38.74 107 GLN A N 1
ATOM 650 C CA . GLN A 1 107 ? 3.075 40.255 10.246 1.00 43.20 107 GLN A CA 1
ATOM 651 C C . GLN A 1 107 ? 3.405 41.514 9.444 1.00 41.03 107 GLN A C 1
ATOM 652 O O . GLN A 1 107 ? 3.130 41.578 8.245 1.00 49.61 107 GLN A O 1
ATOM 658 N N . ALA A 1 108 ? 4.011 42.499 10.103 1.00 43.47 108 ALA A N 1
ATOM 659 C CA . ALA A 1 108 ? 4.437 43.727 9.432 1.00 47.45 108 ALA A CA 1
ATOM 660 C C . ALA A 1 108 ? 5.394 43.455 8.278 1.00 50.42 108 ALA A C 1
ATOM 661 O O . ALA A 1 108 ? 5.284 44.072 7.218 1.00 55.05 108 ALA A O 1
ATOM 663 N N . ARG A 1 109 ? 6.342 42.542 8.492 1.00 46.66 109 ARG A N 1
ATOM 664 C CA . ARG A 1 109 ? 7.300 42.177 7.453 1.00 45.46 109 ARG A CA 1
ATOM 665 C C . ARG A 1 109 ? 6.700 41.240 6.405 1.00 42.48 109 ARG A C 1
ATOM 666 O O . ARG A 1 109 ? 7.385 40.842 5.463 1.00 42.85 109 ARG A O 1
ATOM 674 N N . GLY A 1 110 ? 5.425 40.888 6.571 1.00 45.30 110 GLY A N 1
ATOM 675 C CA . GLY A 1 110 ? 4.722 40.077 5.587 1.00 36.43 110 GLY A CA 1
ATOM 676 C C . GLY A 1 110 ? 4.867 38.576 5.766 1.00 41.05 110 GLY A C 1
ATOM 677 O O . GLY A 1 110 ? 4.571 37.802 4.852 1.00 35.56 110 GLY A O 1
ATOM 678 N N . GLN A 1 111 ? 5.309 38.156 6.947 1.00 35.35 111 GLN A N 1
ATOM 679 C CA . GLN A 1 111 ? 5.514 36.739 7.214 1.00 34.67 111 GLN A CA 1
ATOM 680 C C . GLN A 1 111 ? 4.340 36.118 7.967 1.00 33.05 111 GLN A C 1
ATOM 681 O O . GLN A 1 111 ? 3.524 36.826 8.551 1.00 33.97 111 GLN A O 1
ATOM 687 N N . SER A 1 112 ? 4.269 34.789 7.951 1.00 30.73 112 SER A N 1
ATOM 688 C CA . SER A 1 112 ? 3.378 34.045 8.837 1.00 32.86 112 SER A CA 1
ATOM 689 C C . SER A 1 112 ? 3.606 34.462 10.290 1.00 36.59 112 SER A C 1
ATOM 690 O O . SER A 1 112 ? 4.704 34.905 10.646 1.00 30.76 112 SER A O 1
ATOM 693 N N . GLU A 1 113 ? 2.579 34.327 11.126 1.00 30.69 113 GLU A N 1
ATOM 694 C CA . GLU A 1 113 ? 2.678 34.755 12.520 1.00 32.22 113 GLU A CA 1
ATOM 695 C C . GLU A 1 113 ? 3.747 33.994 13.303 1.00 26.77 113 GLU A C 1
ATOM 696 O O . GLU A 1 113 ? 4.343 34.539 14.218 1.00 27.93 113 GLU A O 1
ATOM 702 N N . VAL A 1 114 ? 3.967 32.734 12.939 1.00 28.04 114 VAL A N 1
ATOM 703 C CA . VAL A 1 114 ? 4.921 31.871 13.626 1.00 26.79 114 VAL A CA 1
ATOM 704 C C . VAL A 1 114 ? 5.695 31.116 12.554 1.00 24.67 114 VAL A C 1
ATOM 705 O O . VAL A 1 114 ? 5.094 30.692 11.577 1.00 25.93 114 VAL A O 1
ATOM 709 N N . PRO A 1 115 ? 7.033 30.968 12.707 1.00 23.44 115 PRO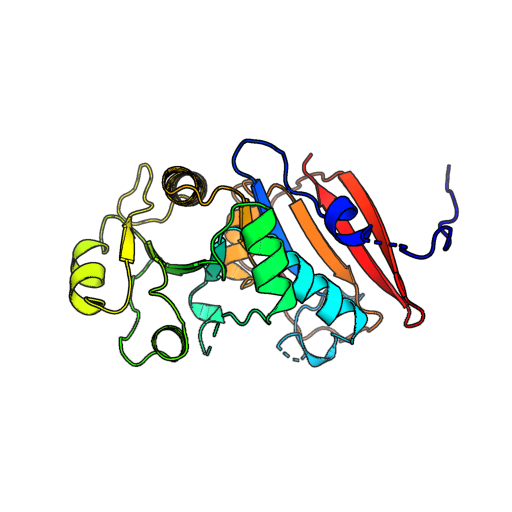 A N 1
ATOM 710 C CA . PRO A 1 115 ? 7.746 30.263 11.633 1.00 20.98 115 PRO A CA 1
ATOM 711 C C . PRO A 1 115 ? 7.440 28.773 11.580 1.00 20.31 115 PRO A C 1
ATOM 712 O O . PRO A 1 115 ? 7.145 28.149 12.597 1.00 23.80 115 PRO A O 1
ATOM 716 N N . GLN A 1 116 ? 7.521 28.218 10.377 1.00 23.18 116 GLN A N 1
ATOM 717 C CA . GLN A 1 116 ? 7.282 26.808 10.125 1.00 24.24 116 GLN A CA 1
ATOM 718 C C . GLN A 1 116 ? 8.429 25.989 10.712 1.00 23.93 116 GLN A C 1
ATOM 719 O O . GLN A 1 116 ? 9.552 26.471 10.800 1.00 20.52 116 GLN A O 1
ATOM 725 N N . LEU A 1 117 ? 8.149 24.765 11.145 1.00 24.34 117 LEU A N 1
ATOM 726 C CA . LEU A 1 117 ? 9.224 23.854 11.510 1.00 22.95 117 LEU A CA 1
ATOM 727 C C . LEU A 1 117 ? 9.376 22.796 10.431 1.00 19.63 117 LEU A C 1
ATOM 728 O O . LEU A 1 117 ? 8.380 22.274 9.923 1.00 21.82 117 LEU A O 1
ATOM 733 N N . ALA A 1 118 ? 10.617 22.481 10.073 1.00 21.35 118 ALA A N 1
ATOM 734 C CA . ALA A 1 118 ? 10.892 21.436 9.100 1.00 16.97 118 ALA A CA 1
ATOM 735 C C . ALA A 1 118 ? 11.877 20.450 9.708 1.00 22.99 118 ALA A C 1
ATOM 736 O O . ALA A 1 118 ? 12.958 20.836 10.120 1.00 19.71 118 ALA A O 1
ATOM 738 N N . ILE A 1 119 ? 11.514 19.174 9.724 1.00 17.94 119 ILE A N 1
ATOM 739 C CA . ILE A 1 119 ? 12.343 18.138 10.323 1.00 21.24 119 ILE A CA 1
ATOM 740 C C . ILE A 1 119 ? 12.982 17.278 9.247 1.00 21.67 119 ILE A C 1
ATOM 741 O O . ILE A 1 119 ? 12.275 16.707 8.429 1.00 18.30 119 ILE A O 1
ATOM 746 N N . VAL A 1 120 ? 14.314 17.180 9.253 1.00 15.87 120 VAL A N 1
ATOM 747 C CA . VAL A 1 120 ? 15.047 16.386 8.269 1.00 16.88 120 VAL A CA 1
ATOM 748 C C . VAL A 1 120 ? 15.259 14.946 8.734 1.00 23.75 120 VAL A C 1
ATOM 749 O O . VAL A 1 120 ? 15.768 14.706 9.832 1.00 25.79 120 VAL A O 1
ATOM 753 N N . THR A 1 121 ? 14.837 13.994 7.906 1.00 25.04 121 THR A N 1
ATOM 754 C CA . THR A 1 121 ? 15.045 12.582 8.197 1.00 30.00 121 THR A CA 1
ATOM 755 C C . THR A 1 121 ? 15.323 11.789 6.926 1.00 30.15 121 THR A C 1
ATOM 756 O O . THR A 1 121 ? 14.587 11.885 5.953 1.00 29.13 121 THR A O 1
ATOM 760 N N . ARG A 1 122 ? 16.403 11.021 6.921 1.00 26.22 122 ARG A N 1
ATOM 761 C CA . ARG A 1 122 ? 16.701 10.181 5.761 1.00 29.01 122 ARG A CA 1
ATOM 762 C C . ARG A 1 122 ? 15.820 8.939 5.777 1.00 34.32 122 ARG A C 1
ATOM 763 O O . ARG A 1 122 ? 15.363 8.463 4.732 1.00 35.92 122 ARG A O 1
ATOM 771 N N . SER A 1 123 ? 15.569 8.421 6.974 1.00 31.34 123 SER A N 1
ATOM 772 C CA . SER A 1 123 ? 14.819 7.172 7.121 1.00 35.29 123 SER A CA 1
ATOM 773 C C . SER A 1 123 ? 13.310 7.385 7.109 1.00 34.87 123 SER A C 1
ATOM 774 O O . SER A 1 123 ? 12.554 6.493 6.725 1.00 38.21 123 SER A O 1
ATOM 777 N N . GLY A 1 124 ? 12.861 8.553 7.556 1.00 33.52 124 GLY A N 1
ATOM 778 C CA . GLY A 1 124 ? 11.434 8.824 7.638 1.00 34.36 124 GLY A CA 1
ATOM 779 C C . GLY A 1 124 ? 10.796 8.156 8.840 1.00 36.87 124 GLY A C 1
ATOM 780 O O . GLY A 1 124 ? 9.571 8.191 9.014 1.00 36.33 124 GLY A O 1
ATOM 781 N N . ARG A 1 125 ? 11.631 7.552 9.683 1.00 31.98 125 ARG A N 1
ATOM 782 C CA . ARG A 1 125 ? 11.133 6.797 10.833 1.00 40.14 125 ARG A CA 1
ATOM 783 C C . ARG A 1 125 ? 10.731 7.716 11.982 1.00 37.71 125 ARG A C 1
ATOM 784 O O . ARG A 1 125 ? 11.365 7.721 13.042 1.00 37.79 125 ARG A O 1
ATOM 792 N N . LEU A 1 126 ? 9.681 8.502 11.750 1.00 32.96 126 LEU A N 1
ATOM 793 C CA . LEU A 1 126 ? 9.110 9.383 12.768 1.00 32.17 126 LEU A CA 1
ATOM 794 C C . LEU A 1 126 ? 7.829 8.763 13.300 1.00 39.56 126 LEU A C 1
ATOM 795 O O . LEU A 1 126 ? 7.065 8.175 12.538 1.00 41.69 126 LEU A O 1
ATOM 800 N N . ASP A 1 127 ? 7.588 8.905 14.599 1.00 39.87 127 ASP A N 1
ATOM 801 C CA . ASP A 1 127 ? 6.368 8.374 15.193 1.00 46.49 127 ASP A CA 1
ATOM 802 C C . ASP A 1 127 ? 5.322 9.466 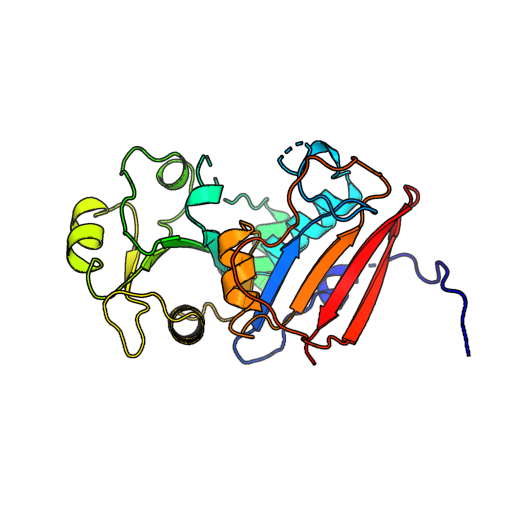15.337 1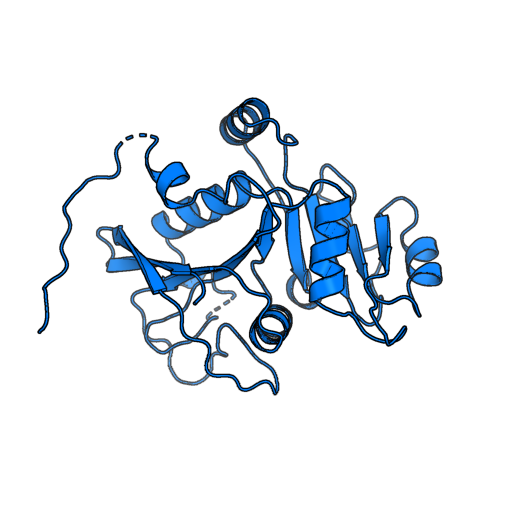.00 40.26 127 ASP A C 1
ATOM 803 O O . ASP A 1 127 ? 5.667 10.625 15.565 1.00 37.48 127 ASP A O 1
ATOM 808 N N . ARG A 1 128 ? 4.049 9.091 15.214 1.00 40.68 128 ARG A N 1
ATOM 809 C CA . ARG A 1 128 ? 2.947 10.019 15.441 1.00 37.73 128 ARG A CA 1
ATOM 810 C C . ARG A 1 128 ? 2.963 10.515 16.881 1.00 45.26 128 ARG A C 1
ATOM 811 O O . ARG A 1 128 ? 2.561 11.644 17.169 1.00 44.47 128 ARG A O 1
ATOM 819 N N . ASP A 1 129 ? 3.440 9.661 17.780 1.00 42.81 129 ASP A N 1
ATOM 820 C CA . ASP A 1 129 ? 3.395 9.943 19.212 1.00 48.92 129 ASP A CA 1
ATOM 821 C C . ASP A 1 129 ? 4.498 10.909 19.639 1.00 48.92 129 ASP A C 1
ATOM 822 O O . ASP A 1 129 ? 4.855 10.965 20.812 1.00 48.80 129 ASP A O 1
ATOM 827 N N . MET A 1 130 ? 5.025 11.677 18.688 1.00 50.22 130 MET A N 1
ATOM 828 C CA . MET A 1 130 ? 6.169 12.547 18.947 1.00 45.70 130 MET A CA 1
ATOM 829 C C . MET A 1 130 ? 5.815 13.915 19.501 1.00 41.01 130 MET A C 1
ATOM 830 O O . MET A 1 130 ? 4.938 14.607 18.975 1.00 43.59 130 MET A O 1
ATOM 835 N N . ALA A 1 131 ? 6.544 14.304 20.547 1.00 45.30 131 ALA A N 1
ATOM 836 C CA . ALA A 1 131 ? 6.438 15.623 21.162 1.00 42.73 131 ALA A CA 1
ATOM 837 C C . ALA A 1 131 ? 6.360 16.739 20.127 1.00 38.63 131 ALA A C 1
ATOM 838 O O . ALA A 1 131 ? 5.636 17.717 20.309 1.00 38.06 131 ALA A O 1
ATOM 840 N N . VAL A 1 132 ? 7.109 16.583 19.038 1.00 41.88 132 VAL A N 1
ATOM 841 C CA . VAL A 1 132 ? 7.199 17.610 18.004 1.00 37.27 132 VAL A CA 1
ATOM 842 C C . VAL A 1 132 ? 5.879 17.892 17.285 1.00 43.44 132 VAL A C 1
ATOM 843 O O . VAL A 1 132 ? 5.661 18.996 16.781 1.00 45.44 132 VAL A O 1
ATOM 847 N N . PHE A 1 133 ? 4.997 16.899 17.242 1.00 36.74 133 PHE A N 1
ATOM 848 C CA . PHE A 1 133 ? 3.745 17.026 16.495 1.00 44.34 133 PHE A CA 1
ATOM 849 C C . PHE A 1 133 ? 2.593 17.541 17.356 1.00 47.44 133 PHE A C 1
ATOM 850 O O . PHE A 1 133 ? 1.552 17.947 16.834 1.00 52.12 133 PHE A O 1
ATOM 858 N N . THR A 1 134 ? 2.791 17.539 18.671 1.00 44.14 134 THR A N 1
ATOM 859 C CA . THR A 1 134 ? 1.697 17.781 19.610 1.00 51.10 134 THR A CA 1
ATOM 860 C C . THR A 1 134 ? 1.541 19.220 20.111 1.00 54.00 134 THR A C 1
ATOM 861 O O . THR A 1 134 ? 0.419 19.692 20.298 1.00 52.42 134 THR A O 1
ATOM 865 N N . ARG A 1 135 ? 2.649 19.917 20.332 1.00 50.39 135 ARG A N 1
ATOM 866 C CA . ARG A 1 135 ? 2.557 21.263 20.897 1.00 56.37 135 ARG A CA 1
ATOM 867 C C . ARG A 1 135 ? 2.894 22.382 19.904 1.00 60.17 135 ARG A C 1
ATOM 868 O O . ARG A 1 135 ? 3.732 23.239 20.185 1.00 63.98 135 ARG A O 1
ATOM 870 N N . THR A 1 136 ? 2.227 22.374 18.751 1.00 63.92 136 THR A N 1
ATOM 871 C CA . THR A 1 136 ? 2.469 23.365 17.704 1.00 62.41 136 THR A CA 1
ATOM 872 C C . THR A 1 136 ? 1.169 23.957 17.199 1.00 62.53 136 THR A C 1
ATOM 873 O O . THR A 1 136 ? 0.103 23.351 17.326 1.00 62.13 136 THR A O 1
ATOM 877 N N . GLU A 1 137 ? 1.271 25.144 16.612 1.00 58.43 137 GLU A N 1
ATOM 878 C CA . GLU A 1 137 ? 0.129 25.775 15.981 1.00 54.56 137 GLU A CA 1
ATOM 879 C C . GLU A 1 137 ? -0.121 25.166 14.619 1.00 55.64 137 GLU A C 1
ATOM 880 O O . GLU A 1 137 ? -1.267 25.053 14.194 1.00 53.61 137 GLU A O 1
ATOM 886 N N . MET A 1 138 ? 0.947 24.777 13.927 1.00 56.64 138 MET A N 1
ATOM 887 C CA . MET A 1 138 ? 0.774 24.228 12.585 1.00 49.46 138 MET A CA 1
ATOM 888 C C . MET A 1 138 ? 1.667 23.049 12.241 1.00 38.47 138 MET A C 1
ATOM 889 O O . MET A 1 138 ? 2.767 22.905 12.772 1.00 43.76 138 MET A O 1
ATOM 894 N N . ALA A 1 139 ? 1.166 22.212 11.337 1.00 36.05 139 ALA A N 1
ATOM 895 C CA . ALA A 1 139 ? 1.834 20.983 10.953 1.00 38.35 139 ALA A CA 1
ATOM 896 C C . ALA A 1 139 ? 3.252 21.267 10.475 1.00 31.60 139 ALA A C 1
ATOM 897 O O . ALA A 1 139 ? 3.466 22.118 9.613 1.00 33.79 139 ALA A O 1
ATOM 899 N N . PRO A 1 140 ? 4.228 20.584 11.073 1.00 27.80 140 PRO A N 1
ATOM 900 C CA . PRO A 1 140 ? 5.591 20.764 10.563 1.00 25.26 140 PRO A CA 1
ATOM 901 C C . PRO A 1 140 ? 5.760 20.140 9.194 1.00 25.81 140 PRO A C 1
ATOM 902 O O . PRO A 1 140 ? 4.917 19.335 8.767 1.00 25.82 140 PRO A O 1
ATOM 906 N N . LEU A 1 141 ? 6.832 20.527 8.505 1.00 20.83 141 LEU A N 1
ATOM 907 C CA . LEU A 1 141 ? 7.247 19.851 7.294 1.00 21.76 141 LEU A CA 1
ATOM 908 C C . LEU A 1 141 ? 8.166 18.709 7.697 1.00 24.98 141 LEU A C 1
ATOM 909 O O . LEU A 1 141 ? 8.933 18.827 8.649 1.00 22.72 141 LEU A O 1
ATOM 914 N N . VAL A 1 142 ? 8.068 17.588 7.000 1.00 18.47 142 VAL A N 1
ATOM 915 C CA . VAL A 1 142 ? 9.022 16.510 7.175 1.00 18.33 142 VAL A CA 1
ATOM 916 C C . VAL A 1 142 ? 9.771 16.387 5.856 1.00 21.26 142 VAL A C 1
ATOM 917 O O . VAL A 1 142 ? 9.182 16.081 4.822 1.00 21.99 142 VAL A O 1
ATOM 921 N N . LEU A 1 143 ? 11.071 16.653 5.906 1.00 20.10 143 LEU A N 1
ATOM 922 C CA . LEU A 1 143 ? 11.909 16.653 4.716 1.00 20.93 143 LEU A CA 1
ATOM 923 C C . LEU A 1 143 ? 12.645 15.323 4.650 1.00 24.14 143 LEU A C 1
ATOM 924 O O . LEU A 1 143 ? 13.431 14.995 5.531 1.00 21.34 143 LEU A O 1
ATOM 929 N N . THR A 1 144 ? 12.382 14.538 3.612 1.00 22.09 144 THR A N 1
ATOM 930 C CA . THR A 1 144 ? 12.930 13.194 3.575 1.00 20.76 144 THR A CA 1
ATOM 931 C C . THR A 1 144 ? 13.275 12.752 2.143 1.00 25.89 144 THR A C 1
ATOM 932 O O . THR A 1 144 ? 13.444 13.593 1.269 1.00 26.96 144 THR A O 1
ATOM 936 N N . THR A 1 145 ? 13.395 11.452 1.903 1.00 22.77 145 THR A N 1
ATOM 937 C CA . THR A 1 145 ? 13.842 10.991 0.588 1.00 26.88 145 THR A CA 1
ATOM 938 C C . THR A 1 145 ? 12.676 10.531 -0.275 1.00 25.98 145 THR A C 1
ATOM 939 O O . THR A 1 145 ? 11.607 10.186 0.235 1.00 25.10 145 THR A O 1
ATOM 943 N N . THR A 1 146 ? 12.897 10.502 -1.584 1.00 25.34 146 THR A N 1
ATOM 944 C CA . THR A 1 146 ? 11.898 10.009 -2.527 1.00 25.63 146 THR A CA 1
ATOM 945 C C . THR A 1 146 ? 11.482 8.589 -2.160 1.00 29.55 146 THR A C 1
ATOM 946 O O . THR A 1 146 ? 10.312 8.213 -2.275 1.00 33.08 146 THR A O 1
ATOM 950 N N . ALA A 1 147 ? 12.448 7.814 -1.683 1.00 27.75 147 ALA A N 1
ATOM 951 C CA . ALA A 1 147 ? 12.245 6.393 -1.422 1.00 33.83 147 ALA A CA 1
ATOM 952 C C . ALA A 1 147 ? 11.271 6.110 -0.282 1.00 35.60 147 ALA A C 1
ATOM 953 O O . ALA A 1 147 ? 10.550 5.109 -0.318 1.00 39.71 147 ALA A O 1
ATOM 955 N N . VAL A 1 148 ? 11.244 6.978 0.726 1.00 30.66 148 VAL A N 1
ATOM 956 C CA . VAL A 1 148 ? 10.357 6.755 1.886 1.00 28.29 148 VAL A CA 1
ATOM 957 C C . VAL A 1 148 ? 9.215 7.775 2.025 1.00 27.75 148 VAL A C 1
ATOM 958 O O . VAL A 1 148 ? 8.347 7.666 2.924 1.00 34.88 148 VAL A O 1
ATOM 962 N N . ALA A 1 149 ? 9.203 8.752 1.126 1.00 24.48 149 ALA A N 1
ATOM 963 C CA . ALA A 1 149 ? 8.205 9.816 1.173 1.00 28.12 149 ALA A CA 1
ATOM 964 C C . ALA A 1 149 ? 6.742 9.340 1.241 1.00 32.25 149 ALA A C 1
ATOM 965 O O . ALA A 1 149 ? 5.978 9.852 2.044 1.00 30.31 149 ALA A O 1
ATOM 967 N N . ASP A 1 150 ? 6.349 8.372 0.411 1.00 32.83 150 ASP A N 1
ATOM 968 C CA . ASP A 1 150 ? 4.944 7.927 0.366 1.00 34.65 150 ASP A CA 1
ATOM 969 C C . ASP A 1 150 ? 4.446 7.287 1.680 1.00 35.56 150 ASP A C 1
ATOM 970 O O . ASP A 1 150 ? 3.393 7.666 2.225 1.00 36.97 150 ASP A O 1
ATOM 975 N N . ASP A 1 151 ? 5.203 6.308 2.167 1.00 32.37 151 ASP A N 1
ATOM 976 C CA . ASP A 1 151 ? 4.910 5.640 3.428 1.00 36.10 151 ASP A CA 1
ATOM 977 C C . ASP A 1 151 ? 4.918 6.630 4.590 1.00 39.13 151 ASP A C 1
ATOM 978 O O . ASP A 1 151 ? 4.055 6.575 5.478 1.00 39.77 151 ASP A O 1
ATOM 983 N N . THR A 1 152 ? 5.899 7.532 4.594 1.00 29.48 152 THR A N 1
ATOM 984 C CA . THR A 1 152 ? 5.976 8.519 5.665 1.00 30.38 152 THR A CA 1
ATOM 985 C C . THR A 1 152 ? 4.749 9.424 5.629 1.00 30.23 152 THR A C 1
ATOM 986 O O . THR A 1 152 ? 4.160 9.748 6.672 1.00 31.69 152 THR A O 1
ATOM 990 N N . ARG A 1 153 ? 4.355 9.795 4.416 1.00 29.09 153 ARG A N 1
ATOM 991 C CA . ARG A 1 153 ? 3.180 10.625 4.175 1.00 33.80 153 ARG A CA 1
ATOM 992 C C . ARG A 1 153 ? 1.929 9.949 4.729 1.00 36.06 153 ARG A C 1
ATOM 993 O O . ARG A 1 153 ? 1.112 10.599 5.387 1.00 36.13 153 ARG A O 1
ATOM 1001 N N . GLN A 1 154 ? 1.787 8.646 4.482 1.00 38.17 154 GLN A N 1
ATOM 1002 C CA . GLN A 1 154 ? 0.627 7.922 5.016 1.00 39.95 154 GLN A CA 1
ATOM 1003 C C . GLN A 1 154 ? 0.654 7.802 6.546 1.00 40.49 154 GLN A C 1
ATOM 1004 O O . GLN A 1 154 ? -0.375 7.982 7.203 1.00 37.38 154 GLN A O 1
ATOM 1010 N N . ARG A 1 155 ? 1.816 7.506 7.122 1.00 36.63 155 ARG A N 1
ATOM 1011 C CA . ARG A 1 155 ? 1.887 7.339 8.569 1.00 35.62 155 ARG A CA 1
ATOM 1012 C C . ARG A 1 155 ? 1.649 8.647 9.321 1.00 37.64 155 ARG A C 1
ATOM 1013 O O . ARG A 1 155 ? 1.058 8.653 10.403 1.00 37.81 155 ARG A O 1
ATOM 1021 N N . LEU A 1 156 ? 2.096 9.755 8.739 1.00 31.50 156 LEU A N 1
ATOM 1022 C CA . LEU A 1 156 ? 1.985 11.058 9.389 1.00 31.62 156 LEU A CA 1
ATOM 1023 C C . LEU A 1 156 ? 0.771 11.877 8.935 1.00 32.45 156 LEU A C 1
ATOM 1024 O O . LEU A 1 156 ? 0.702 13.078 9.197 1.00 30.05 156 LEU A O 1
ATOM 1029 N N . ALA A 1 157 ? -0.186 11.232 8.265 1.00 34.10 157 ALA A N 1
ATOM 1030 C CA . ALA A 1 157 ? -1.397 11.913 7.798 1.00 34.20 157 ALA A CA 1
ATOM 1031 C C . ALA A 1 157 ? -2.043 12.751 8.900 1.00 32.83 157 ALA A C 1
ATOM 1032 O O . ALA A 1 157 ? -2.239 12.274 10.017 1.00 33.59 157 ALA A O 1
ATOM 1034 N N . GLY A 1 158 ? -2.337 14.012 8.589 1.00 31.16 158 GLY A N 1
ATOM 1035 C CA . GLY A 1 158 ? -2.905 14.928 9.561 1.00 34.86 158 GLY A CA 1
ATOM 1036 C C . GLY A 1 158 ? -1.915 15.655 10.461 1.00 42.13 158 GLY A C 1
ATOM 1037 O O . GLY A 1 158 ? -2.259 16.688 11.047 1.00 38.46 158 GLY A O 1
ATOM 1038 N N . LEU A 1 159 ? -0.696 15.124 10.575 1.00 33.18 159 LEU A N 1
ATOM 1039 C CA . LEU A 1 159 ? 0.304 15.658 11.501 1.00 25.66 159 LEU A CA 1
ATOM 1040 C C . LEU A 1 159 ? 1.386 16.476 10.783 1.00 28.73 159 LEU A C 1
ATOM 1041 O O . LEU A 1 159 ? 1.884 17.464 11.325 1.00 30.29 159 LEU A O 1
ATOM 1046 N N . ALA A 1 160 ? 1.749 16.061 9.571 1.00 27.14 160 ALA A N 1
ATOM 1047 C CA . ALA A 1 160 ? 2.879 16.684 8.872 1.00 26.06 160 ALA A CA 1
ATOM 1048 C C . ALA A 1 160 ? 2.710 16.688 7.362 1.00 26.84 160 ALA A C 1
ATOM 1049 O O . ALA A 1 160 ? 2.113 15.777 6.800 1.00 27.62 160 ALA A O 1
ATOM 1051 N N . GLU A 1 161 ? 3.242 17.711 6.704 1.00 26.14 161 GLU A N 1
ATOM 1052 C CA . GLU A 1 161 ? 3.403 17.673 5.258 1.00 27.47 161 GLU A CA 1
ATOM 1053 C C . GLU A 1 161 ? 4.761 17.054 4.941 1.00 28.98 161 GLU A C 1
ATOM 1054 O O . GLU A 1 161 ? 5.805 17.541 5.412 1.00 26.71 161 GLU A O 1
ATOM 1060 N N . VAL A 1 162 ? 4.755 15.987 4.145 1.00 21.20 162 VAL A N 1
ATOM 1061 C CA . VAL A 1 162 ? 5.977 15.245 3.875 1.00 24.73 162 VAL A CA 1
ATOM 1062 C C . VAL A 1 162 ? 6.490 15.572 2.486 1.00 24.98 162 VAL A C 1
ATOM 1063 O O . VAL A 1 162 ? 5.767 15.411 1.499 1.00 24.18 162 VAL A O 1
ATOM 1067 N N . ILE A 1 163 ? 7.737 16.022 2.412 1.00 20.59 163 ILE A N 1
ATOM 1068 C CA . ILE A 1 163 ? 8.310 16.536 1.181 1.00 23.30 163 ILE A CA 1
ATOM 1069 C C . ILE A 1 163 ? 9.555 15.760 0.815 1.00 23.51 163 ILE A C 1
ATOM 1070 O O . ILE A 1 163 ? 10.477 15.666 1.615 1.00 21.95 163 ILE A O 1
ATOM 1075 N N . ALA A 1 164 ? 9.585 15.205 -0.396 1.00 22.85 164 ALA A N 1
ATOM 1076 C CA . ALA A 1 164 ? 10.760 14.488 -0.895 1.00 24.97 164 ALA A CA 1
ATOM 1077 C C . ALA A 1 164 ? 11.837 15.470 -1.335 1.00 27.76 164 ALA A C 1
ATOM 1078 O O . ALA A 1 164 ? 11.572 16.387 -2.116 1.00 25.84 164 ALA A O 1
ATOM 1080 N N . CYS A 1 165 ? 13.058 15.249 -0.861 1.00 20.44 165 CYS A N 1
ATOM 1081 C CA . CYS A 1 165 ? 14.144 16.185 -1.080 1.00 24.31 165 CYS A CA 1
ATOM 1082 C C . CYS A 1 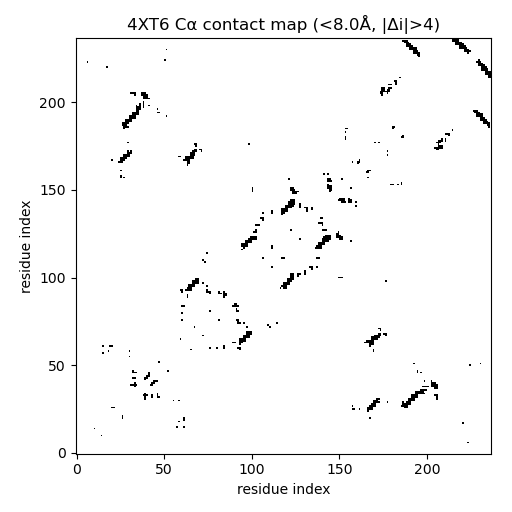165 ? 15.351 15.483 -1.668 1.00 25.58 165 CYS A C 1
ATOM 1083 O O . CYS A 1 165 ? 16.488 15.862 -1.399 1.00 25.91 165 CYS A O 1
ATOM 1086 N N . SER A 1 166 ? 15.101 14.459 -2.480 1.00 27.15 166 SER A N 1
ATOM 1087 C CA . SER A 1 166 ? 16.182 13.745 -3.149 1.00 26.23 166 SER A CA 1
ATOM 1088 C C . SER A 1 166 ? 16.606 14.467 -4.425 1.00 25.09 166 SER A C 1
ATOM 1089 O O . SER A 1 166 ? 15.788 15.115 -5.088 1.00 29.21 166 SER A O 1
ATOM 1092 N N . GLY A 1 167 ? 17.889 14.354 -4.746 1.00 28.63 167 GLY A N 1
ATOM 1093 C CA . GLY A 1 167 ? 18.431 14.886 -5.981 1.00 32.15 167 GLY A CA 1
ATOM 1094 C C . GLY A 1 167 ? 18.526 13.768 -7.001 1.00 32.35 167 GLY A C 1
ATOM 1095 O O . GLY A 1 167 ? 17.505 13.320 -7.519 1.00 28.79 167 GLY A O 1
ATOM 1096 N N . ASP A 1 168 ? 19.745 13.312 -7.283 1.00 31.17 168 ASP A N 1
ATOM 1097 C CA . ASP A 1 168 ? 19.949 12.212 -8.224 1.00 34.50 168 ASP A CA 1
ATOM 1098 C C . ASP A 1 168 ? 19.582 10.864 -7.619 1.00 39.78 168 ASP A C 1
ATOM 1099 O O . ASP A 1 168 ? 19.174 9.949 -8.335 1.00 35.80 168 ASP A O 1
ATOM 1104 N N . ASP A 1 169 ? 19.730 10.749 -6.300 1.00 33.14 169 ASP A N 1
ATOM 1105 C CA . ASP A 1 169 ? 19.564 9.473 -5.611 1.00 35.36 169 ASP A CA 1
ATOM 1106 C C . ASP A 1 169 ? 18.315 9.500 -4.745 1.00 34.66 169 ASP A C 1
ATOM 1107 O O . ASP A 1 169 ? 18.264 10.255 -3.766 1.00 31.68 169 ASP A O 1
ATOM 1112 N N . PRO A 1 170 ? 17.323 8.649 -5.078 1.00 32.07 170 PRO A N 1
ATOM 1113 C CA . PRO A 1 170 ? 16.041 8.608 -4.366 1.00 28.54 170 PRO A CA 1
ATOM 1114 C C . PRO A 1 170 ? 16.186 8.112 -2.932 1.00 30.79 170 PRO A C 1
ATOM 1115 O O . PRO A 1 170 ? 15.239 8.239 -2.161 1.00 31.59 170 PRO A O 1
ATOM 1119 N N . GLY A 1 171 ? 17.349 7.570 -2.578 1.00 32.36 171 GLY A N 1
ATOM 1120 C CA . GLY A 1 171 ? 17.553 7.050 -1.238 1.00 32.41 171 GLY A CA 1
ATOM 1121 C C . GLY A 1 171 ? 18.261 8.005 -0.290 1.00 34.64 171 GLY A C 1
ATOM 1122 O O . GLY A 1 171 ? 18.490 7.676 0.878 1.00 35.84 171 GLY A O 1
ATOM 1123 N N . THR A 1 172 ? 18.614 9.190 -0.780 1.00 32.69 172 THR A N 1
ATOM 1124 C CA . THR A 1 172 ? 19.317 10.164 0.053 1.00 31.70 172 THR A CA 1
ATOM 1125 C C . THR A 1 172 ? 18.672 11.527 -0.005 1.00 31.40 172 THR A C 1
ATOM 1126 O O . THR A 1 172 ? 17.920 11.835 -0.933 1.00 31.91 172 THR A O 1
ATOM 1130 N N . VAL A 1 173 ? 18.966 12.342 1.003 1.00 30.37 173 VAL A N 1
ATOM 1131 C CA . VAL A 1 173 ? 18.590 13.745 0.981 1.00 23.95 173 VAL A CA 1
ATOM 1132 C C . VAL A 1 173 ? 19.721 14.567 0.355 1.00 27.04 173 VAL A C 1
ATOM 1133 O O . VAL A 1 173 ? 20.885 14.440 0.746 1.00 28.12 173 VAL A O 1
ATOM 1137 N N . ASP A 1 174 ? 19.373 15.391 -0.631 1.00 28.46 174 ASP A N 1
ATOM 1138 C CA . ASP A 1 174 ? 20.316 16.313 -1.257 1.00 30.05 174 ASP A CA 1
ATOM 1139 C C . ASP A 1 174 ? 20.078 17.670 -0.621 1.00 29.41 174 ASP A C 1
ATOM 1140 O O . ASP A 1 174 ? 18.987 18.221 -0.730 1.00 27.49 174 ASP A O 1
ATOM 1145 N N . GLU A 1 175 ? 21.093 18.212 0.047 1.00 28.21 175 GLU A N 1
ATOM 1146 C CA . GLU A 1 175 ? 20.920 19.452 0.807 1.00 27.83 175 GLU A CA 1
ATOM 1147 C C . GLU A 1 175 ? 20.504 20.641 -0.068 1.00 27.53 175 GLU A C 1
ATOM 1148 O O . GLU A 1 175 ? 19.661 21.456 0.328 1.00 26.16 175 GLU A O 1
ATOM 1154 N N . ALA A 1 176 ? 21.087 20.742 -1.264 1.00 28.87 176 ALA A N 1
ATOM 1155 C CA . ALA A 1 176 ? 20.717 21.815 -2.191 1.00 28.85 176 ALA A CA 1
ATOM 1156 C C . ALA A 1 176 ? 19.251 21.714 -2.619 1.00 26.88 176 ALA A C 1
ATOM 1157 O O . ALA A 1 176 ? 18.537 22.731 -2.742 1.00 28.24 176 ALA A O 1
ATOM 1159 N N . VAL A 1 177 ? 18.800 20.482 -2.837 1.00 27.39 177 VAL A N 1
ATOM 1160 C CA . VAL A 1 177 ? 17.398 20.231 -3.151 1.00 23.56 177 VAL A CA 1
ATOM 1161 C C . VAL A 1 177 ? 16.516 20.574 -1.967 1.00 22.18 177 VAL A C 1
ATOM 1162 O O . VAL A 1 177 ? 15.470 21.176 -2.137 1.00 25.24 177 VAL A O 1
ATOM 1166 N N . LEU A 1 178 ? 16.927 20.174 -0.766 1.00 24.63 178 LEU A N 1
ATOM 1167 C CA . LEU A 1 178 ? 16.166 20.516 0.443 1.00 24.03 178 LEU A CA 1
ATOM 1168 C C . LEU A 1 178 ? 15.908 22.029 0.499 1.00 25.85 178 LEU A C 1
ATOM 1169 O O . LEU A 1 178 ? 14.749 22.512 0.597 1.00 25.02 178 LEU A O 1
ATOM 1174 N N . VAL A 1 179 ? 17.006 22.780 0.421 1.00 25.42 179 VAL A N 1
ATOM 1175 C CA . VAL A 1 179 ? 16.900 24.234 0.423 1.00 26.68 179 VAL A CA 1
ATOM 1176 C C . VAL A 1 179 ? 15.968 24.742 -0.691 1.00 25.55 179 VAL A C 1
ATOM 1177 O O . VAL A 1 179 ? 15.123 25.632 -0.467 1.00 26.39 179 VAL A O 1
ATOM 1181 N N . SER A 1 180 ? 16.094 24.157 -1.881 1.00 30.44 180 SER A N 1
ATOM 1182 C CA . SER A 1 180 ? 15.220 24.557 -2.989 1.00 27.58 180 SER A CA 1
ATOM 1183 C C . SER A 1 180 ? 13.724 24.249 -2.764 1.00 26.97 180 SER A C 1
ATOM 1184 O O . SER A 1 180 ? 12.844 24.985 -3.226 1.00 28.02 180 SER A O 1
ATOM 1187 N N . GLN A 1 181 ? 13.444 23.155 -2.070 1.00 26.79 181 GLN A N 1
ATOM 1188 C CA . GLN A 1 181 ? 12.084 22.737 -1.758 1.00 24.80 181 GLN A CA 1
ATOM 1189 C C . GLN A 1 181 ? 11.461 23.694 -0.783 1.00 25.33 181 GLN A C 1
ATOM 1190 O O . GLN A 1 181 ? 10.253 23.977 -0.851 1.00 21.92 181 GLN A O 1
ATOM 1196 N N . LEU A 1 182 ? 12.275 24.169 0.158 1.00 22.78 182 LEU A N 1
ATOM 1197 C CA . LEU A 1 182 ? 11.758 25.181 1.075 1.00 26.02 182 LEU A CA 1
ATOM 1198 C C . LEU A 1 182 ? 11.483 26.483 0.331 1.00 21.70 182 LEU A C 1
ATOM 1199 O O . LEU A 1 182 ? 10.432 27.106 0.513 1.00 24.58 182 LEU A O 1
ATOM 1204 N N . ALA A 1 183 ? 12.434 26.892 -0.507 1.00 24.24 183 ALA A N 1
ATOM 1205 C CA . ALA A 1 183 ? 12.287 28.153 -1.236 1.00 28.88 183 ALA A CA 1
ATOM 1206 C C . ALA A 1 183 ? 11.034 28.130 -2.097 1.00 31.30 183 ALA A C 1
ATOM 1207 O O . ALA A 1 183 ? 10.277 29.102 -2.178 1.00 32.32 183 ALA A O 1
ATOM 1209 N N . ALA A 1 184 ? 10.816 26.990 -2.733 1.00 33.90 184 ALA A N 1
ATOM 1210 C CA . ALA A 1 184 ? 9.692 26.818 -3.634 1.00 28.65 184 ALA A CA 1
ATOM 1211 C C . ALA A 1 184 ? 8.363 26.981 -2.927 1.00 33.26 184 ALA A C 1
ATOM 1212 O O . ALA A 1 184 ? 7.332 27.126 -3.577 1.00 31.74 184 ALA A O 1
ATOM 1214 N N . ARG A 1 185 ? 8.380 26.935 -1.597 1.00 25.59 185 ARG A N 1
ATOM 1215 C CA . ARG A 1 185 ? 7.164 27.086 -0.824 1.00 22.59 185 ARG A CA 1
ATOM 1216 C C . ARG A 1 185 ? 7.110 28.450 -0.130 1.00 22.95 185 ARG A C 1
ATOM 1217 O O . ARG A 1 185 ? 6.320 28.652 0.785 1.00 24.66 185 ARG A O 1
ATOM 1225 N N . GLY A 1 186 ? 7.932 29.382 -0.602 1.00 24.56 186 GLY A N 1
ATOM 1226 C CA . GLY A 1 186 ? 7.972 30.717 -0.034 1.00 27.73 186 GLY A CA 1
ATOM 1227 C C . GLY A 1 186 ? 8.720 30.759 1.292 1.00 27.83 186 GLY A C 1
ATOM 1228 O O . GLY A 1 186 ? 8.573 31.703 2.065 1.00 31.87 186 GLY A O 1
ATOM 1229 N N . LEU A 1 187 ? 9.514 29.730 1.558 1.00 24.29 187 LEU A N 1
ATOM 1230 C CA . LEU A 1 187 ? 10.297 29.675 2.805 1.00 25.01 187 LEU A CA 1
ATOM 1231 C C . LEU A 1 187 ? 11.779 29.835 2.505 1.00 24.25 187 LEU A C 1
ATOM 1232 O O . LEU A 1 187 ? 12.594 28.945 2.798 1.00 27.28 187 LEU A O 1
ATOM 1237 N N . ARG A 1 188 ? 12.145 30.985 1.950 1.00 20.33 188 ARG A N 1
ATOM 1238 C CA . ARG A 1 188 ? 13.515 31.183 1.492 1.00 22.23 188 ARG A CA 1
ATOM 1239 C C . ARG A 1 188 ? 14.431 31.661 2.625 1.00 21.87 188 ARG A C 1
ATOM 1240 O O . ARG A 1 188 ? 15.638 31.545 2.520 1.00 23.76 188 ARG A O 1
ATOM 1248 N N . ARG A 1 189 ? 13.857 32.211 3.689 1.00 22.15 189 ARG A N 1
ATOM 1249 C CA . ARG A 1 189 ? 14.679 32.657 4.828 1.00 23.03 189 ARG A CA 1
ATOM 1250 C C . ARG A 1 189 ? 14.759 31.548 5.865 1.00 20.76 189 ARG A C 1
ATOM 1251 O O . ARG A 1 189 ? 13.862 31.384 6.683 1.00 19.99 189 ARG A O 1
ATOM 1259 N N . ILE A 1 190 ? 15.849 30.790 5.823 1.00 16.69 190 ILE A N 1
ATOM 1260 C CA . ILE A 1 190 ? 15.942 29.533 6.557 1.00 16.72 190 ILE A CA 1
ATOM 1261 C C . ILE A 1 190 ? 16.869 29.654 7.768 1.00 19.24 190 ILE A C 1
ATOM 1262 O O . ILE A 1 190 ? 17.937 30.246 7.670 1.00 20.68 190 ILE A O 1
ATOM 1267 N N . LEU A 1 191 ? 16.452 29.091 8.896 1.00 16.20 191 LEU A N 1
ATOM 1268 C CA . LEU A 1 191 ? 17.315 29.039 10.083 1.00 14.09 191 LEU A CA 1
ATOM 1269 C C . LEU A 1 191 ? 17.518 27.591 10.485 1.00 18.67 191 LEU A C 1
ATOM 1270 O O . LEU A 1 191 ? 16.575 26.835 10.541 1.00 16.77 191 LEU A O 1
ATOM 1275 N N . THR A 1 192 ? 18.738 27.182 10.795 1.00 17.36 192 THR A N 1
ATOM 1276 C CA . THR A 1 192 ? 18.896 25.864 11.398 1.00 16.73 192 THR A CA 1
ATOM 1277 C C . THR A 1 192 ? 19.596 25.970 12.742 1.00 21.73 192 THR A C 1
ATOM 1278 O O . THR A 1 192 ? 20.524 26.758 12.894 1.00 18.55 192 THR A O 1
ATOM 1282 N N . GLU A 1 193 ? 19.114 25.222 13.733 1.00 20.81 193 GLU A N 1
ATOM 1283 C CA . GLU A 1 193 ? 19.701 25.257 15.060 1.00 20.76 193 GLU A CA 1
ATOM 1284 C C . GLU A 1 193 ? 20.335 23.915 15.407 1.00 21.37 193 GLU A C 1
ATOM 1285 O O . GLU A 1 193 ? 20.806 23.716 16.523 1.00 28.86 193 GLU A O 1
ATOM 1291 N N . GLY A 1 194 ? 20.373 23.008 14.444 1.00 27.40 194 GLY A N 1
ATOM 1292 C CA . GLY A 1 194 ? 21.034 21.734 14.660 1.00 34.28 194 GLY A CA 1
ATOM 1293 C C . GLY A 1 194 ? 20.187 20.555 14.239 1.00 29.08 194 GLY A C 1
ATOM 1294 O O . GLY A 1 194 ? 19.182 20.735 13.538 1.00 23.26 194 GLY A O 1
ATOM 1295 N N . GLY A 1 195 ? 20.583 19.355 14.663 1.00 22.61 195 GLY A N 1
ATOM 1296 C CA . GLY A 1 195 ? 21.785 19.178 15.484 1.00 29.08 195 GLY A CA 1
ATOM 1297 C C . GLY A 1 195 ? 23.113 19.128 14.744 1.00 25.60 195 GLY A C 1
ATOM 1298 O O . GLY A 1 195 ? 23.209 19.538 13.579 1.00 19.44 195 GLY A O 1
ATOM 1299 N N . PRO A 1 196 ? 24.172 18.639 15.425 1.00 21.73 196 PRO A N 1
ATOM 1300 C CA . PRO A 1 196 ? 25.514 18.619 14.828 1.00 22.06 196 PRO A CA 1
ATOM 1301 C C . PRO A 1 196 ? 25.633 17.741 13.581 1.00 22.40 196 PRO A C 1
ATOM 1302 O O . PRO A 1 196 ? 26.445 18.056 12.727 1.00 22.17 196 PRO A O 1
ATOM 1306 N N . THR A 1 197 ? 24.869 16.660 13.475 1.00 20.24 197 THR A N 1
ATOM 1307 C CA . THR A 1 197 ? 24.941 15.847 12.259 1.00 22.51 197 THR A CA 1
ATOM 1308 C C . THR A 1 197 ? 24.412 16.642 11.063 1.00 22.02 197 THR A C 1
ATOM 1309 O O . THR A 1 197 ? 25.062 16.730 10.015 1.00 22.49 197 THR A O 1
ATOM 1313 N N . LEU A 1 198 ? 23.224 17.226 11.223 1.00 21.73 198 LEU A N 1
ATOM 1314 C CA . LEU A 1 198 ? 22.619 18.008 10.136 1.00 21.10 198 LEU A CA 1
ATOM 1315 C C . LEU A 1 198 ? 23.515 19.178 9.736 1.00 20.85 198 LEU A C 1
ATOM 1316 O O . LEU A 1 198 ? 23.800 19.402 8.539 1.00 19.37 198 LEU A O 1
ATOM 1321 N N . LEU A 1 199 ? 23.967 19.931 10.736 1.00 17.68 199 LEU A N 1
ATOM 1322 C CA . LEU A 1 199 ? 24.858 21.052 10.450 1.00 21.51 199 LEU A CA 1
ATOM 1323 C C . LEU A 1 199 ? 26.100 20.553 9.733 1.00 20.15 199 LEU A C 1
ATOM 1324 O O . LEU A 1 199 ? 26.577 21.189 8.799 1.00 20.40 199 LEU A O 1
ATOM 1329 N N . GLY A 1 200 ? 26.617 19.406 10.166 1.00 22.70 200 GLY A N 1
ATOM 1330 C CA . GLY A 1 200 ? 27.800 18.847 9.541 1.00 22.33 200 GLY A CA 1
ATOM 1331 C C . GLY A 1 200 ? 27.558 18.524 8.080 1.00 25.20 200 GLY A C 1
ATOM 1332 O O . GLY A 1 200 ? 28.439 18.726 7.253 1.00 25.14 200 GLY A O 1
ATOM 1333 N N . THR A 1 201 ? 26.365 18.036 7.739 1.00 22.97 201 THR A N 1
ATOM 1334 C CA . THR A 1 201 ? 26.069 17.832 6.317 1.00 24.92 201 THR A CA 1
ATOM 1335 C C . THR A 1 201 ? 25.934 19.148 5.544 1.00 25.06 201 THR A C 1
ATOM 1336 O O . THR A 1 201 ? 26.363 19.232 4.392 1.00 28.13 201 THR A O 1
ATOM 1340 N N . PHE A 1 202 ? 25.346 20.181 6.151 1.00 24.39 202 PHE A N 1
ATOM 1341 C CA . PHE A 1 202 ? 25.259 21.476 5.457 1.00 20.80 202 PHE A CA 1
ATOM 1342 C C . PHE A 1 202 ? 26.651 22.052 5.184 1.00 23.23 202 PHE A C 1
ATOM 1343 O O . PHE A 1 202 ? 26.922 22.591 4.108 1.00 26.41 202 PHE A O 1
ATOM 1351 N N . VAL A 1 203 ? 27.531 21.952 6.176 1.00 22.25 203 VAL A N 1
ATOM 1352 C CA . VAL A 1 203 ? 28.908 22.427 6.041 1.00 22.67 203 VAL A CA 1
ATOM 1353 C C . VAL A 1 203 ? 29.681 21.600 5.018 1.00 30.07 203 VAL A C 1
ATOM 1354 O O . VAL A 1 203 ? 30.414 22.141 4.186 1.00 30.33 203 VAL A O 1
ATOM 1358 N N . GLU A 1 204 ? 29.501 20.288 5.072 1.00 29.33 204 GLU A N 1
ATOM 1359 C CA . GLU A 1 204 ? 30.193 19.387 4.154 1.00 36.89 204 GLU A CA 1
ATOM 1360 C C . GLU A 1 204 ? 29.791 19.635 2.706 1.00 30.61 204 GLU A C 1
ATOM 1361 O O . GLU A 1 204 ? 30.622 19.531 1.802 1.00 37.32 204 GLU A O 1
ATOM 1367 N N A ARG A 1 205 ? 28.533 19.997 2.496 0.54 33.17 205 ARG A N 1
ATOM 1368 N N B ARG A 1 205 ? 28.523 19.962 2.469 0.46 33.17 205 ARG A N 1
ATOM 1369 C CA A ARG A 1 205 ? 28.019 20.214 1.153 0.54 33.61 205 ARG A CA 1
ATOM 1370 C CA B ARG A 1 205 ? 28.057 20.202 1.102 0.46 33.63 205 ARG A CA 1
ATOM 1371 C C A ARG A 1 205 ? 28.112 21.673 0.725 0.54 33.25 205 ARG A C 1
ATOM 1372 C C B A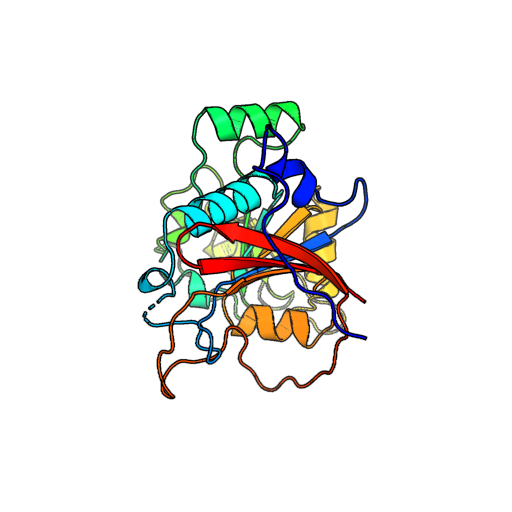RG A 1 205 ? 28.165 21.669 0.698 0.46 33.26 205 ARG A C 1
ATOM 1373 O O A ARG A 1 205 ? 27.712 22.029 -0.384 0.54 33.44 205 ARG A O 1
ATOM 1374 O O B ARG A 1 205 ? 27.795 22.033 -0.418 0.46 33.44 205 ARG A O 1
ATOM 1389 N N . ASP A 1 206 ? 28.653 22.504 1.610 1.00 32.08 206 ASP A N 1
ATOM 1390 C CA . ASP A 1 206 ? 28.842 23.930 1.338 1.00 32.59 206 ASP A CA 1
ATOM 1391 C C . ASP A 1 206 ? 27.552 24.656 0.935 1.00 29.34 206 ASP A C 1
ATOM 1392 O O . ASP A 1 206 ? 27.548 25.460 0.009 1.00 29.74 206 ASP A O 1
ATOM 1397 N N . VAL A 1 207 ? 26.454 24.380 1.632 1.00 26.24 207 VAL A N 1
ATOM 1398 C CA . VAL A 1 207 ? 25.227 25.127 1.385 1.00 26.43 207 VAL A CA 1
ATOM 1399 C C . VAL A 1 207 ? 24.881 26.067 2.539 1.00 23.84 207 VAL A C 1
ATOM 1400 O O . VAL A 1 207 ? 23.834 26.715 2.544 1.00 22.91 207 VAL A O 1
ATOM 1404 N N . LEU A 1 208 ? 25.767 26.145 3.522 1.00 24.72 208 LEU A N 1
ATOM 1405 C CA . LEU A 1 208 ? 25.551 27.066 4.630 1.00 20.72 208 LEU A CA 1
ATOM 1406 C C . LEU A 1 208 ? 26.021 28.468 4.246 1.00 23.65 208 LEU A C 1
ATOM 1407 O O . LEU A 1 208 ? 27.217 28.688 4.024 1.00 27.17 208 LEU A O 1
ATOM 1412 N N . ASP A 1 209 ? 25.090 29.414 4.173 1.00 22.31 209 ASP A N 1
ATOM 1413 C CA . ASP A 1 209 ? 25.409 30.785 3.764 1.00 18.63 209 ASP A CA 1
ATOM 1414 C C . ASP A 1 209 ? 25.970 31.648 4.893 1.00 25.55 209 ASP A C 1
ATOM 1415 O O . ASP A 1 209 ? 26.767 32.565 4.662 1.00 23.70 209 ASP A O 1
ATOM 1420 N N . GLU A 1 210 ? 25.522 31.372 6.111 1.00 20.16 210 GLU A N 1
ATOM 1421 C CA . GLU A 1 210 ? 25.894 32.221 7.246 1.00 17.58 210 GLU A CA 1
ATOM 1422 C C . GLU A 1 210 ? 25.890 31.393 8.534 1.00 19.48 210 GLU A C 1
ATOM 1423 O O . GLU A 1 210 ? 25.062 30.498 8.697 1.00 17.04 210 GLU A O 1
ATOM 1429 N N . LEU A 1 211 ? 26.837 31.670 9.433 1.00 16.06 211 LEU A N 1
ATOM 1430 C CA . LEU A 1 211 ? 26.852 31.041 10.752 1.00 16.53 211 LEU A CA 1
ATOM 1431 C C . LEU A 1 211 ? 26.849 32.156 11.769 1.00 15.88 211 LEU A C 1
ATOM 1432 O O . LEU A 1 211 ? 27.750 33.003 11.761 1.00 20.67 211 LEU A O 1
ATOM 1437 N N . CYS A 1 212 ? 25.823 32.181 12.610 1.00 13.03 212 CYS A N 1
ATOM 1438 C CA . CYS A 1 212 ? 25.805 33.042 13.780 1.00 14.84 212 CYS A CA 1
ATOM 1439 C C . CYS A 1 212 ? 26.259 32.190 14.941 1.00 17.56 212 CYS A C 1
ATOM 1440 O O . CYS A 1 212 ? 25.676 31.143 15.225 1.00 17.27 212 CYS A O 1
ATOM 1443 N N . LEU A 1 213 ? 27.308 32.615 15.615 1.00 15.09 213 LEU A N 1
ATOM 1444 C CA . LEU A 1 213 ? 27.837 31.747 16.639 1.00 13.45 213 LEU A CA 1
ATOM 1445 C C . LEU A 1 213 ? 28.045 32.541 17.898 1.00 13.27 213 LEU A C 1
ATOM 1446 O O . LEU A 1 213 ? 28.734 33.567 17.899 1.00 15.78 213 LEU A O 1
ATOM 1451 N N . THR A 1 214 ? 27.430 32.066 18.968 1.00 14.52 214 THR A N 1
ATOM 1452 C CA . THR A 1 214 ? 27.683 32.612 20.272 1.00 12.46 214 THR A CA 1
ATOM 1453 C C . THR A 1 214 ? 28.842 31.856 20.882 1.00 11.79 214 THR A C 1
ATOM 1454 O O . THR A 1 214 ? 28.812 30.630 21.023 1.00 16.26 214 THR A O 1
ATOM 1458 N N . ILE A 1 215 ? 29.879 32.610 21.236 1.00 15.85 215 ILE A N 1
ATOM 1459 C CA . ILE A 1 215 ? 31.014 32.071 21.953 1.00 16.18 215 ILE A CA 1
ATOM 1460 C C . ILE A 1 215 ? 30.823 32.418 23.421 1.00 14.89 215 ILE A C 1
ATOM 1461 O O . ILE A 1 215 ? 30.844 33.597 23.814 1.00 18.03 215 ILE A O 1
ATOM 1466 N N . ALA A 1 216 ? 30.622 31.371 24.215 1.00 14.62 216 ALA A N 1
ATOM 1467 C CA . ALA A 1 216 ? 30.347 31.514 25.629 1.00 15.42 216 ALA A CA 1
ATOM 1468 C C . ALA A 1 216 ? 31.671 31.509 26.368 1.00 15.57 216 ALA A C 1
ATOM 1469 O O . ALA A 1 216 ? 32.587 30.750 26.019 1.00 14.92 216 ALA A O 1
ATOM 1471 N N . PRO A 1 217 ? 31.775 32.354 27.399 1.00 19.07 217 PRO A N 1
ATOM 1472 C CA . PRO A 1 217 ? 33.055 32.499 28.099 1.00 18.00 217 PRO A CA 1
ATOM 1473 C C . PRO A 1 217 ? 33.304 31.386 29.111 1.00 17.95 217 PRO A C 1
ATOM 1474 O O . PRO A 1 217 ? 33.491 31.665 30.298 1.00 19.60 217 PRO A O 1
ATOM 1478 N N . TYR A 1 218 ? 33.334 30.142 28.641 1.00 16.85 218 TYR A N 1
ATOM 1479 C CA . TYR A 1 218 ? 33.658 29.002 29.499 1.00 15.21 218 TYR A CA 1
ATOM 1480 C C . TYR A 1 218 ? 34.624 28.071 28.813 1.00 16.68 218 TYR A C 1
ATOM 1481 O O . TYR A 1 218 ? 34.635 27.999 27.583 1.00 17.47 218 TYR A O 1
ATOM 1490 N N . VAL A 1 219 ? 35.402 27.320 29.594 1.00 14.74 219 VAL A N 1
ATOM 1491 C CA . VAL A 1 219 ? 36.000 26.095 29.061 1.00 19.86 219 VAL A CA 1
ATOM 1492 C C . VAL A 1 219 ? 35.297 24.910 29.715 1.00 22.93 219 VAL A C 1
ATOM 1493 O O . VAL A 1 219 ? 34.872 24.998 30.877 1.00 21.11 219 VAL A O 1
ATOM 1497 N N . VAL A 1 220 ? 35.121 23.834 28.952 1.00 19.61 220 VAL A N 1
ATOM 1498 C CA . VAL A 1 220 ? 34.346 22.683 29.420 1.00 18.39 220 VAL A CA 1
ATOM 1499 C C . VAL A 1 220 ? 35.130 21.364 29.408 1.00 20.49 220 VAL A C 1
ATOM 1500 O O . VAL A 1 220 ? 34.623 20.331 29.850 1.00 27.18 220 VAL A O 1
ATOM 1504 N N . GLY A 1 221 ? 36.356 21.391 28.898 1.00 21.82 221 GLY A N 1
ATOM 1505 C CA . GLY A 1 221 ? 37.154 20.175 28.854 1.00 23.23 221 GLY A CA 1
ATOM 1506 C C . GLY A 1 221 ? 36.843 19.249 27.689 1.00 24.46 221 GLY A C 1
ATOM 1507 O O . GLY A 1 221 ? 36.019 19.570 26.816 1.00 20.16 221 GLY A O 1
ATOM 1508 N N . GLY A 1 222 ? 37.490 18.083 27.681 1.00 24.40 222 GLY A N 1
ATOM 1509 C CA . GLY A 1 222 ? 37.565 17.265 26.476 1.00 21.49 222 GLY A CA 1
ATOM 1510 C C . GLY A 1 222 ? 36.352 16.423 26.100 1.00 21.73 222 GLY A C 1
ATOM 1511 O O . GLY A 1 222 ? 36.244 15.987 24.956 1.00 24.14 222 GLY A O 1
ATOM 1512 N N . LEU A 1 223 ? 35.444 16.177 27.041 1.00 19.29 223 LEU A N 1
ATOM 1513 C CA . LEU A 1 223 ? 34.337 15.252 26.759 1.00 26.32 223 LEU A CA 1
ATOM 1514 C C . LEU A 1 223 ? 33.345 15.714 25.680 1.00 24.01 223 LEU A C 1
ATOM 1515 O O . LEU A 1 223 ? 32.908 14.914 24.852 1.00 24.21 223 LEU A O 1
ATOM 1520 N N . ALA A 1 224 ? 32.982 16.993 25.692 1.00 22.96 224 ALA A N 1
ATOM 1521 C CA . ALA A 1 224 ? 31.879 17.463 24.843 1.00 19.12 224 ALA A CA 1
ATOM 1522 C C . ALA A 1 224 ? 32.183 17.350 23.354 1.00 23.31 224 ALA A C 1
ATOM 1523 O O . ALA A 1 224 ? 33.336 17.409 22.944 1.00 19.99 224 ALA A O 1
ATOM 1525 N N . ARG A 1 225 ? 31.132 17.182 22.552 1.00 21.11 225 ARG A N 1
ATOM 1526 C CA . ARG A 1 225 ? 31.256 17.166 21.102 1.00 25.00 225 ARG A CA 1
ATOM 1527 C C . ARG A 1 225 ? 31.318 18.599 20.576 1.00 22.10 225 ARG A C 1
ATOM 1528 O O . ARG A 1 225 ? 30.999 19.531 21.304 1.00 19.50 225 ARG A O 1
ATOM 1536 N N . ARG A 1 226 ? 31.722 18.771 19.319 1.00 18.82 226 ARG A N 1
ATOM 1537 C CA . ARG A 1 226 ? 31.673 20.078 18.655 1.00 17.61 226 ARG A CA 1
ATOM 1538 C C . ARG A 1 226 ? 30.256 20.398 18.173 1.00 22.15 226 ARG A C 1
ATOM 1539 O O . ARG A 1 226 ? 29.367 19.563 18.272 1.00 19.30 226 ARG A O 1
ATOM 1547 N N . ILE A 1 227 ? 30.059 21.603 17.641 1.00 17.65 227 ILE A N 1
ATOM 1548 C CA . ILE A 1 227 ? 28.756 21.990 17.101 1.00 17.67 227 ILE A CA 1
ATOM 1549 C C . ILE A 1 227 ? 28.458 21.262 15.788 1.00 24.39 227 ILE A C 1
ATOM 1550 O O . ILE A 1 227 ? 27.318 21.261 15.328 1.00 25.75 227 ILE A O 1
ATOM 1555 N N . VAL A 1 228 ? 29.489 20.673 15.186 1.00 20.98 228 VAL A N 1
ATOM 1556 C CA . VAL A 1 228 ? 29.339 19.828 14.001 1.00 21.64 228 VAL A CA 1
ATOM 1557 C C . VAL A 1 228 ? 29.977 18.479 14.272 1.00 27.12 228 VAL A C 1
ATOM 1558 O O . VAL A 1 228 ? 31.021 18.386 14.940 1.00 23.35 228 VAL A O 1
ATOM 1562 N N . THR A 1 229 ? 29.348 17.426 13.764 1.00 22.22 229 THR A N 1
ATOM 1563 C CA . THR A 1 229 ? 29.923 16.090 13.848 1.00 22.36 229 THR A CA 1
ATOM 1564 C C . THR A 1 229 ? 29.753 15.415 12.500 1.00 30.12 229 THR A C 1
ATOM 1565 O O . THR A 1 229 ? 29.034 15.916 11.631 1.00 26.08 229 THR A O 1
ATOM 1569 N N . GLY A 1 230 ? 30.414 14.282 12.317 1.00 25.64 230 GLY A N 1
ATOM 1570 C CA . GLY A 1 230 ? 30.318 13.579 11.054 1.00 30.26 230 GLY A CA 1
ATOM 1571 C C . GLY A 1 230 ? 31.667 13.408 10.392 1.00 32.47 230 GLY A C 1
ATOM 1572 O O . GLY A 1 230 ? 32.681 13.877 10.910 1.00 28.31 230 GLY A O 1
ATOM 1573 N N . PRO A 1 231 ? 31.686 12.738 9.230 1.00 32.43 231 PRO A N 1
ATOM 1574 C CA . PRO A 1 231 ? 32.950 12.393 8.578 1.00 36.02 231 PRO A CA 1
ATOM 1575 C C . PRO A 1 231 ? 33.499 13.525 7.711 1.00 37.20 231 PRO A C 1
ATOM 1576 O O . PRO A 1 231 ? 34.659 13.463 7.290 1.00 34.25 231 PRO A O 1
ATOM 1580 N N . GLY A 1 232 ? 32.684 14.545 7.459 1.00 38.88 232 GLY A N 1
ATOM 1581 C CA . GLY A 1 232 ? 33.048 15.595 6.521 1.00 39.80 232 GLY A CA 1
ATOM 1582 C C . GLY A 1 232 ? 34.282 16.383 6.911 1.00 34.54 232 GLY A C 1
ATOM 1583 O O . GLY A 1 232 ? 34.573 16.547 8.095 1.00 31.91 232 GLY A O 1
ATOM 1584 N N . GLN A 1 233 ? 35.003 16.878 5.908 1.00 28.55 233 GLN A N 1
ATOM 1585 C CA . GLN A 1 233 ? 36.207 17.666 6.136 1.00 34.78 233 GLN A CA 1
ATOM 1586 C C . GLN A 1 233 ? 36.327 18.706 5.022 1.00 36.64 233 GLN A C 1
ATOM 1587 O O . GLN A 1 233 ? 36.525 18.349 3.861 1.00 36.64 233 GLN A O 1
ATOM 1593 N N . VAL A 1 234 ? 36.181 19.987 5.364 1.00 26.66 234 VAL A N 1
ATOM 1594 C CA . VAL A 1 234 ? 36.276 21.063 4.365 1.00 25.23 234 VAL A CA 1
ATOM 1595 C C . VAL A 1 234 ? 37.160 22.187 4.887 1.00 27.67 234 VAL A C 1
ATOM 1596 O O . VAL A 1 234 ? 37.651 22.119 6.007 1.00 26.34 234 VAL A O 1
ATOM 1600 N N . LEU A 1 235 ? 37.382 23.216 4.078 1.00 24.54 235 LEU A N 1
ATOM 1601 C CA . LEU A 1 235 ? 38.070 24.403 4.578 1.00 25.13 235 LEU A CA 1
ATOM 1602 C C . LEU A 1 235 ? 37.410 25.611 3.940 1.00 29.32 235 LEU A C 1
ATOM 1603 O O . LEU A 1 235 ? 37.912 26.167 2.962 1.00 30.05 235 LEU A O 1
ATOM 1608 N N . THR A 1 236 ? 36.266 25.998 4.497 1.00 20.55 236 THR A N 1
ATOM 1609 C CA . THR A 1 236 ? 35.412 27.015 3.904 1.00 19.81 236 THR A CA 1
ATOM 1610 C C . THR A 1 236 ? 35.686 28.358 4.545 1.00 23.78 236 THR A C 1
ATOM 1611 O O . THR A 1 236 ? 35.450 28.545 5.735 1.00 19.04 236 THR A O 1
ATOM 1615 N N . ARG A 1 237 ? 36.206 29.292 3.765 1.00 20.94 237 ARG A N 1
ATOM 1616 C CA . ARG A 1 237 ? 36.504 30.617 4.298 1.00 23.08 237 ARG A CA 1
ATOM 1617 C C . ARG A 1 237 ? 35.235 31.426 4.462 1.00 24.70 237 ARG A C 1
ATOM 1618 O O . ARG A 1 237 ? 34.396 31.486 3.556 1.00 23.88 237 ARG A O 1
ATOM 1626 N N . MET A 1 238 ? 35.096 32.065 5.616 1.00 18.03 238 MET A N 1
ATOM 1627 C CA . MET A 1 238 ? 33.950 32.926 5.849 1.00 16.25 238 MET A CA 1
ATOM 1628 C C . MET A 1 238 ? 34.420 34.327 6.265 1.00 20.08 238 MET A C 1
ATOM 1629 O O . MET A 1 238 ? 35.551 34.514 6.690 1.00 22.46 238 MET A O 1
ATOM 1634 N N . ARG A 1 239 ? 33.558 35.319 6.100 1.00 18.46 239 ARG A N 1
ATOM 1635 C CA . ARG A 1 239 ? 33.891 36.712 6.367 1.00 22.62 239 ARG A CA 1
ATOM 1636 C C . ARG A 1 239 ? 33.185 37.135 7.641 1.00 20.46 239 ARG A C 1
ATOM 1637 O O . ARG A 1 239 ? 32.013 36.804 7.840 1.00 18.58 239 ARG A O 1
ATOM 1645 N N . CYS A 1 240 ? 33.880 37.864 8.508 1.00 18.47 240 CYS A N 1
ATOM 1646 C CA . CYS A 1 240 ? 33.264 38.300 9.765 1.00 21.81 240 CYS A CA 1
ATOM 1647 C C . CYS A 1 240 ? 32.429 39.555 9.546 1.00 26.61 240 CYS A C 1
ATOM 1648 O O . CYS A 1 240 ? 32.976 40.636 9.341 1.00 26.75 240 CYS A O 1
ATOM 1651 N N . ALA A 1 241 ? 31.103 39.405 9.590 1.00 17.60 241 ALA A N 1
ATOM 1652 C CA . ALA A 1 241 ? 30.188 40.517 9.400 1.00 20.03 241 ALA A CA 1
ATOM 1653 C C . ALA A 1 241 ? 30.067 41.388 10.660 1.00 24.05 241 ALA A C 1
ATOM 1654 O O . ALA A 1 241 ? 30.063 42.616 10.568 1.00 22.71 241 ALA A O 1
ATOM 1656 N N . HIS A 1 242 ? 29.951 40.763 11.832 1.00 19.86 242 HIS A N 1
ATOM 1657 C CA . HIS A 1 242 ? 29.965 41.534 13.077 1.00 18.86 242 HIS A CA 1
ATOM 1658 C C . HIS A 1 242 ? 30.298 40.696 14.292 1.00 18.33 242 HIS A C 1
ATOM 1659 O O . HIS A 1 242 ? 30.212 39.462 14.254 1.00 14.56 242 HIS A O 1
ATOM 1666 N N . VAL A 1 243 ? 30.694 41.384 15.360 1.00 17.25 243 VAL A N 1
ATOM 1667 C CA . VAL A 1 243 ? 30.817 40.772 16.670 1.00 15.56 243 VAL A CA 1
ATOM 1668 C C . VAL A 1 243 ? 30.116 41.682 17.674 1.00 19.25 243 VAL A C 1
ATOM 1669 O O . VAL A 1 243 ? 30.419 42.880 17.760 1.00 17.58 243 VAL A O 1
ATOM 1673 N N . LEU A 1 244 ? 29.149 41.130 18.399 1.00 16.46 244 LEU A N 1
ATOM 1674 C CA . LEU A 1 244 ? 28.523 41.868 19.492 1.00 18.56 244 LEU A CA 1
ATOM 1675 C C . LEU A 1 244 ? 29.015 41.285 20.806 1.00 20.20 244 LEU A C 1
ATOM 1676 O O . LEU A 1 244 ? 29.579 40.187 20.850 1.00 18.60 244 LEU A O 1
ATOM 1681 N N . THR A 1 245 ? 28.778 42.001 21.898 1.00 20.22 245 THR A N 1
ATOM 1682 C CA . THR A 1 245 ? 29.180 41.468 23.188 1.00 19.77 245 THR A CA 1
ATOM 1683 C C . THR A 1 245 ? 28.207 41.992 24.236 1.00 22.23 245 THR A C 1
ATOM 1684 O O . THR A 1 245 ? 27.347 42.819 23.937 1.00 25.59 245 THR A O 1
ATOM 1688 N N . ASP A 1 246 ? 28.342 41.478 25.451 1.00 26.82 246 ASP A N 1
ATOM 1689 C CA . ASP A 1 246 ? 27.614 42.017 26.595 1.00 31.97 246 ASP A CA 1
ATOM 1690 C C . ASP A 1 246 ? 28.579 42.134 27.767 1.00 32.95 246 ASP A C 1
ATOM 1691 O O . ASP A 1 246 ? 29.768 41.852 27.626 1.00 30.71 246 ASP A O 1
ATOM 1696 N N . ASP A 1 247 ? 28.082 42.534 28.932 1.00 38.62 247 ASP A N 1
ATOM 1697 C CA . ASP A 1 247 ? 28.967 42.692 30.079 1.00 39.96 247 ASP A CA 1
ATOM 1698 C C . ASP A 1 247 ? 29.514 41.353 30.588 1.00 37.25 247 ASP A C 1
ATOM 1699 O O . ASP A 1 247 ? 30.511 41.320 31.310 1.00 38.30 247 ASP A O 1
ATOM 1704 N N . SER A 1 248 ? 28.867 40.253 30.208 1.00 32.85 248 SER A N 1
ATOM 1705 C CA . SER A 1 248 ? 29.250 38.931 30.713 1.00 26.85 248 SER A CA 1
ATOM 1706 C C . SER A 1 248 ? 30.388 38.324 29.905 1.00 27.93 248 SER A C 1
ATOM 1707 O O . SER A 1 248 ? 30.926 37.271 30.247 1.00 28.48 248 SER A O 1
ATOM 1710 N N . GLY A 1 249 ? 30.751 38.989 28.822 1.00 27.73 249 GLY A N 1
ATOM 1711 C CA . GLY A 1 249 ? 31.874 38.540 28.028 1.00 23.02 249 GLY A CA 1
ATOM 1712 C C . GLY A 1 249 ? 31.538 37.504 26.967 1.00 22.72 249 GLY A C 1
ATOM 1713 O O . GLY A 1 249 ? 32.446 36.820 26.463 1.00 23.39 249 GLY A O 1
ATOM 1714 N N . TYR A 1 250 ? 30.257 37.373 26.624 1.00 21.81 250 TYR A N 1
ATOM 1715 C CA . TYR A 1 250 ? 29.873 36.536 25.487 1.00 16.77 250 TYR A CA 1
ATOM 1716 C C . TYR A 1 250 ? 30.208 37.267 24.204 1.00 19.88 250 TYR A C 1
ATOM 1717 O O . TYR A 1 250 ? 30.149 38.498 24.160 1.00 19.56 250 TYR A O 1
ATOM 1726 N N . LEU A 1 251 ? 30.534 36.519 23.150 1.00 16.14 251 LEU A N 1
ATOM 1727 C CA . LEU A 1 251 ? 30.699 37.136 21.839 1.00 14.34 251 LEU A CA 1
ATOM 1728 C C . LEU A 1 251 ? 29.587 36.601 20.962 1.00 17.15 251 LEU A C 1
ATOM 1729 O O . LEU A 1 251 ? 29.437 35.399 20.866 1.00 16.97 251 LEU A O 1
ATOM 1734 N N . TYR A 1 252 ? 28.811 37.485 20.340 1.00 14.82 252 TYR A N 1
ATOM 1735 C CA . TYR A 1 252 ? 27.751 37.070 19.424 1.00 12.90 252 TYR A CA 1
ATOM 1736 C C . TYR A 1 252 ? 28.233 37.431 18.039 1.00 15.50 252 TYR A C 1
ATOM 1737 O O . TYR A 1 252 ? 28.264 38.613 17.672 1.00 17.25 252 TYR A O 1
ATOM 1746 N N . THR A 1 253 ? 28.651 36.416 17.282 1.00 14.89 253 THR A N 1
ATOM 1747 C CA . THR A 1 253 ? 29.311 36.655 16.004 1.00 12.85 253 THR A CA 1
ATOM 1748 C C . THR A 1 253 ? 28.414 36.293 14.846 1.00 16.26 253 THR A C 1
ATOM 1749 O O . THR A 1 253 ? 27.485 35.503 14.980 1.00 14.73 253 THR A O 1
ATOM 1753 N N . ARG A 1 254 ? 28.719 36.875 13.696 1.00 16.38 254 ARG A N 1
ATOM 1754 C CA . ARG A 1 254 ? 27.978 36.578 12.477 1.00 14.82 254 ARG A CA 1
ATOM 1755 C C . ARG A 1 254 ? 29.001 36.500 11.391 1.00 15.88 254 ARG A C 1
ATOM 1756 O O . ARG A 1 254 ? 29.707 37.481 11.147 1.00 17.68 254 ARG A O 1
ATOM 1764 N N . TYR A 1 255 ? 29.112 35.332 10.771 1.00 15.38 255 TYR A N 1
ATOM 1765 C CA . TYR A 1 255 ? 30.053 35.122 9.666 1.00 16.91 255 TYR A CA 1
ATOM 1766 C C . TYR A 1 255 ? 29.274 34.698 8.447 1.00 19.90 255 TYR A C 1
ATOM 1767 O O . TYR A 1 255 ? 28.291 33.968 8.566 1.00 19.00 255 TYR A O 1
ATOM 1776 N N . VAL A 1 256 ? 29.739 35.110 7.273 1.00 18.06 256 VAL A N 1
ATOM 1777 C CA . VAL A 1 256 ? 29.008 34.892 6.020 1.00 19.31 256 VAL A CA 1
ATOM 1778 C C . VAL A 1 256 ? 29.950 34.291 4.972 1.00 22.37 256 VAL A C 1
ATOM 1779 O O . VAL A 1 256 ? 31.107 34.654 4.935 1.00 20.84 256 VAL A O 1
ATOM 1783 N N . LYS A 1 257 ? 29.499 33.362 4.131 1.00 22.62 257 LYS A N 1
ATOM 1784 C CA . LYS A 1 257 ? 30.366 32.925 3.007 1.00 29.26 257 LYS A CA 1
ATOM 1785 C C . LYS A 1 257 ? 30.639 34.143 2.100 1.00 21.38 257 LYS A C 1
ATOM 1786 O O . LYS A 1 257 ? 29.745 34.941 1.914 1.00 37.78 257 LYS A O 1
ATOM 1792 N N . THR A 1 258 ? 31.822 34.310 1.495 1.00 46.96 258 THR A N 1
ATOM 1793 C CA . THR A 1 258 ? 32.909 33.353 1.393 1.00 43.69 258 THR A CA 1
ATOM 1794 C C . THR A 1 258 ? 34.242 33.988 1.799 1.00 44.66 258 THR A C 1
ATOM 1795 O O . THR A 1 258 ? 34.357 35.138 2.241 1.00 43.38 258 THR A O 1
#

B-factor: mean 30.86, std 11.08, range [11.79, 69.81]

InterPro domains:
  IPR002734 Bacterial bifunctional deaminase-reductase, C-terminal [PF01872] (40-251)
  IPR024072 Dihydrofolate reductase-like domain superfamily [G3DSA:3.40.430.10] (1-258)
  IPR024072 Dihydrofolate reductase-like domain superfamily [SSF53597] (40-256)
  IPR050765 Riboflavin Biosynthesis HTP Reductase [PTHR38011] (44-234)

Solvent-accessible surface area: 13010 Å² total; per-residue (Å²): 175,164,212,170,144,83,99,137,113,206,78,112,96,20,21,42,134,54,1,76,21,49,135,124,41,58,45,2,0,0,9,22,17,10,4,109,69,32,4,5,26,108,136,37,48,76,4,24,15,117,24,10,160,131,10,68,71,16,0,50,17,9,0,9,0,1,0,15,9,26,59,79,28,174,47,90,15,37,116,91,37,57,108,86,0,105,92,97,69,14,62,72,9,3,26,23,0,0,16,5,153,38,0,188,5,88,120,144,18,84,19,17,103,88,54,115,74,48,1,5,0,0,0,1,74,70,39,4,108,64,0,104,128,78,0,61,84,41,14,85,6,6,34,0,19,36,156,70,72,27,59,23,51,23,58,35,1,17,61,48,0,29,83,100,58,30,46,53,1,0,0,36,0,7,22,92,14,2,11,47,1,43,47,140,67,30,12,27,0,30,2,30,3,41,0,51,103,111,53,44,85,183,31,95,152,24,25,53,56,146,42,172,64,184,56,176,36,127,64,36,22,54,26,70,50,162,77,39,15,70,9,4,32,73,9,57,117

Nearest PDB structures (foldseek):
  4xt6-assembly1_A-2  TM=1.004E+00  e=3.303E-52  Mycobacterium tuberculosis H37Rv
  4xt4-assembly1_A  TM=9.990E-01  e=5.418E-48  Mycobacterium tuberculosis H37Rv
  4xrb-assembly1_A-2  TM=9.963E-01  e=2.541E-47  Mycobacterium tuberculosis H37Rv
  5xux-assembly2_C  TM=8.659E-01  e=1.273E-18  Methanosarcina mazei Go1
  8dq9-assembly1_A  TM=7.830E-01  e=6.258E-13  Klebsiella oxytoca

CATH classification: 3.40.430.10

Secondary structure (DSSP, 8-state):
--------------HHHHTPPPSSS-EEEEEEEEETTS------GGG--HHHHHHHHHHHHH-SEEEEETTTT-----HHHHHHHHHTT--SS-EEEEE-SS----TT-HHHHS-SSPPEEEE-HHHHHHHHHHTTTT-EEEE--SS-TTS--HHHHHHHHHTTT--EEEEEE-HHHHHHHHHTT---EEEEEEES----SSS--S--SS------EEEEEEEE-TT--EEEEEEE-